Protein AF-A0A9P8HES8-F1 (afdb_monomer_lite)

pLDDT: mean 73.82, std 12.89, range [37.53, 94.25]

Sequence (328 aa):
MKAMLISQLTVRSAIAAAIPVANNHVFTVSLPGTIIDWKDYYYNSSKLIRPPLDIQVKEARLVDGMIPLSKFTAGKTGKSVARSYLAALDLLVPVEASVSGVIGNDTSVVKDERLKTIRDRYKLSMAYLTSPDDTPGSNGKSKVDTYVQKQSMWAKEVAAYAQAQAQAMERSQPPLGATTAQVREAKEKYMQWIQEHAREFKNNIQTKYMDWVVHGYKFMVDFHFGVVDISSGMKRIENSKEAYRNLTVIAPDGSSEYNGVVLSPSSWATIVAKKVLNWKKNNSGPSPAEVRAEIRRLQNLLVSHKTLQKAVDDGVFFPVLASNKDAD

Organism: NCBI:txid1491008

Structure (mmCIF, N/CA/C/O backbone):
data_AF-A0A9P8HES8-F1
#
_entry.id   AF-A0A9P8HES8-F1
#
loop_
_atom_site.group_PDB
_atom_site.id
_atom_site.type_symbol
_atom_site.label_atom_id
_atom_site.label_alt_id
_atom_site.label_comp_id
_atom_site.label_asym_id
_atom_site.label_entity_id
_atom_site.label_seq_id
_atom_site.pdbx_PDB_ins_code
_atom_site.Cartn_x
_atom_site.Cartn_y
_atom_site.Cartn_z
_atom_site.occupancy
_atom_site.B_iso_or_equiv
_atom_site.auth_seq_id
_atom_site.auth_comp_id
_atom_site.auth_asym_id
_atom_site.auth_atom_id
_atom_site.pdbx_PDB_model_num
ATOM 1 N N . MET A 1 1 ? -44.067 -12.160 4.091 1.00 48.38 1 MET A N 1
ATOM 2 C CA . MET A 1 1 ? -42.741 -12.114 3.423 1.00 48.38 1 MET A CA 1
ATOM 3 C C . MET A 1 1 ? -42.681 -11.157 2.224 1.00 48.38 1 MET A C 1
ATOM 5 O O . MET A 1 1 ? -41.862 -10.252 2.276 1.00 48.38 1 MET A O 1
ATOM 9 N N . LYS A 1 2 ? -43.548 -11.257 1.197 1.00 47.88 2 LYS A N 1
ATOM 10 C CA . LYS A 1 2 ? -43.546 -10.330 0.032 1.00 47.88 2 LYS A CA 1
ATOM 11 C C . LYS A 1 2 ? -43.639 -8.836 0.394 1.00 47.88 2 LYS A C 1
ATOM 13 O O . LYS A 1 2 ? -42.852 -8.049 -0.112 1.00 47.88 2 LYS A O 1
ATOM 18 N N . ALA A 1 3 ? -44.539 -8.455 1.301 1.00 53.84 3 ALA A N 1
ATOM 19 C CA . ALA A 1 3 ? -44.712 -7.054 1.712 1.00 53.84 3 ALA A CA 1
ATOM 20 C C . ALA A 1 3 ? -43.462 -6.454 2.388 1.00 53.84 3 ALA A C 1
ATOM 22 O O . ALA A 1 3 ? -43.150 -5.287 2.187 1.00 53.84 3 ALA A O 1
ATOM 23 N N . MET A 1 4 ? -42.720 -7.271 3.139 1.00 49.25 4 MET A N 1
ATOM 24 C CA . MET A 1 4 ? -41.493 -6.861 3.829 1.00 49.25 4 MET A CA 1
ATOM 25 C C . MET A 1 4 ? -40.320 -6.705 2.850 1.00 49.25 4 MET A C 1
ATOM 27 O O . MET A 1 4 ? -39.504 -5.803 2.990 1.00 49.25 4 MET A O 1
ATOM 31 N N . LEU A 1 5 ? -40.279 -7.550 1.815 1.00 54.00 5 LEU A N 1
ATOM 32 C CA . LEU A 1 5 ? -39.310 -7.442 0.727 1.00 54.00 5 LEU A CA 1
ATOM 33 C C . LEU A 1 5 ? -39.562 -6.182 -0.118 1.00 54.00 5 LEU A C 1
ATOM 35 O O . LEU A 1 5 ? -38.626 -5.461 -0.444 1.00 54.00 5 LEU A O 1
ATOM 39 N N . ILE A 1 6 ? -40.832 -5.890 -0.419 1.00 70.44 6 ILE A N 1
ATOM 40 C CA . ILE A 1 6 ? -41.240 -4.691 -1.164 1.00 70.44 6 ILE A CA 1
ATOM 41 C C . ILE A 1 6 ? -40.929 -3.425 -0.361 1.00 70.44 6 ILE A C 1
ATOM 43 O O . ILE A 1 6 ? -40.303 -2.520 -0.899 1.00 70.44 6 ILE A O 1
ATOM 47 N N . SER A 1 7 ? -41.277 -3.364 0.930 1.00 62.53 7 SER A N 1
ATOM 48 C CA . SER A 1 7 ? -40.982 -2.183 1.755 1.00 62.53 7 SER A CA 1
ATOM 49 C C . SER A 1 7 ? -39.478 -1.938 1.906 1.00 62.53 7 SER A C 1
ATOM 51 O O . SER A 1 7 ? -39.016 -0.803 1.793 1.00 62.53 7 SER A O 1
ATOM 53 N N . GLN A 1 8 ? -38.695 -3.004 2.080 1.00 60.56 8 GLN A N 1
ATOM 54 C CA . GLN A 1 8 ? -37.238 -2.935 2.117 1.00 60.56 8 GLN A CA 1
ATOM 55 C C . GLN A 1 8 ? -36.647 -2.413 0.800 1.00 60.56 8 GLN A C 1
ATOM 57 O O . GLN A 1 8 ? -35.702 -1.624 0.830 1.00 60.56 8 GLN A O 1
ATOM 62 N N . LEU A 1 9 ? -37.184 -2.842 -0.346 1.00 64.75 9 LEU A N 1
ATOM 63 C CA . LEU A 1 9 ? -36.749 -2.379 -1.664 1.00 64.75 9 LEU A CA 1
ATOM 64 C C . LEU A 1 9 ? -37.012 -0.883 -1.837 1.00 64.75 9 LEU A C 1
ATOM 66 O O . LEU A 1 9 ? -36.084 -0.162 -2.191 1.00 64.75 9 LEU A O 1
ATOM 70 N N . THR A 1 10 ? -38.223 -0.419 -1.518 1.00 74.44 10 THR A N 1
ATOM 71 C CA . THR A 1 10 ? -38.626 0.988 -1.667 1.00 74.44 10 THR A CA 1
ATOM 72 C C . THR A 1 10 ? -37.784 1.928 -0.805 1.00 74.44 10 THR A C 1
ATOM 74 O O . THR A 1 10 ? -37.365 2.988 -1.262 1.00 74.44 10 THR A O 1
ATOM 77 N N . VAL A 1 11 ? -37.486 1.535 0.437 1.00 70.19 11 VAL A N 1
ATOM 78 C CA . VAL A 1 11 ? -36.654 2.341 1.345 1.00 70.19 11 VAL A CA 1
ATOM 79 C C . VAL A 1 11 ? -35.210 2.405 0.845 1.00 70.19 11 VAL A C 1
ATOM 81 O O . VAL A 1 11 ? -34.605 3.475 0.836 1.00 70.19 11 VAL A O 1
ATOM 84 N N . ARG A 1 12 ? -34.644 1.283 0.385 1.00 63.69 12 ARG A N 1
ATOM 85 C CA . ARG A 1 12 ? -33.260 1.243 -0.116 1.00 63.69 12 ARG A CA 1
ATOM 86 C C . ARG A 1 12 ? -33.079 2.047 -1.403 1.00 63.69 12 ARG A C 1
ATOM 88 O O . ARG A 1 12 ? -32.074 2.743 -1.522 1.00 63.69 12 ARG A O 1
ATOM 95 N N . SER A 1 13 ? -34.020 1.972 -2.346 1.00 65.94 13 SER A N 1
ATOM 96 C CA . SER A 1 13 ? -33.955 2.751 -3.589 1.00 65.94 13 SER A CA 1
ATOM 97 C C . SER A 1 13 ? -34.132 4.249 -3.339 1.00 65.94 13 SER A C 1
ATOM 99 O O . SER A 1 13 ? -33.418 5.041 -3.947 1.00 65.94 13 SER A O 1
ATOM 101 N N . ALA A 1 14 ? -34.988 4.639 -2.390 1.00 72.94 14 ALA A N 1
ATOM 102 C CA . ALA A 1 14 ? -35.114 6.032 -1.969 1.00 72.94 14 ALA A CA 1
ATOM 103 C C . ALA A 1 14 ? -33.816 6.575 -1.337 1.00 72.94 14 ALA A C 1
ATOM 105 O O . ALA A 1 14 ? -33.380 7.669 -1.685 1.00 72.94 14 ALA A O 1
ATOM 106 N N . ILE A 1 15 ? -33.153 5.802 -0.465 1.00 67.19 15 ILE A N 1
ATOM 107 C CA . ILE A 1 15 ? -31.870 6.204 0.145 1.00 67.19 15 ILE A CA 1
ATOM 108 C C . ILE A 1 15 ? -30.766 6.306 -0.916 1.00 67.19 15 ILE A C 1
ATOM 110 O O . ILE A 1 15 ? -30.004 7.269 -0.915 1.00 67.19 15 ILE A O 1
ATOM 114 N N . ALA A 1 16 ? -30.687 5.340 -1.835 1.00 65.25 16 ALA A N 1
ATOM 115 C CA . ALA A 1 16 ? -29.697 5.358 -2.911 1.00 65.25 16 ALA A CA 1
ATOM 116 C C . ALA A 1 16 ? -29.890 6.545 -3.870 1.00 65.25 16 ALA A C 1
ATOM 118 O O . ALA A 1 16 ? -28.909 7.091 -4.357 1.00 65.25 16 ALA A O 1
ATOM 119 N N . ALA A 1 17 ? -31.135 6.962 -4.122 1.00 69.06 17 ALA A N 1
ATOM 120 C CA . ALA A 1 17 ? -31.431 8.148 -4.924 1.00 69.06 17 ALA A CA 1
ATOM 121 C C . ALA A 1 17 ? -31.127 9.463 -4.180 1.00 69.06 17 ALA A C 1
ATOM 123 O O . ALA A 1 17 ? -30.765 10.453 -4.809 1.00 69.06 17 ALA A O 1
ATOM 124 N N . ALA A 1 18 ? -31.269 9.478 -2.851 1.00 73.88 18 ALA A N 1
ATOM 125 C CA . ALA A 1 18 ? -31.039 10.662 -2.023 1.00 73.88 18 ALA A CA 1
ATOM 126 C C . ALA A 1 18 ? -29.552 10.960 -1.769 1.00 73.88 18 ALA A C 1
ATOM 128 O O . ALA A 1 18 ? -29.200 12.099 -1.464 1.00 73.88 18 ALA A O 1
ATOM 129 N N . ILE A 1 19 ? -28.679 9.955 -1.874 1.00 68.00 19 ILE A N 1
ATOM 130 C CA . ILE A 1 19 ? -27.238 10.112 -1.672 1.00 68.00 19 ILE A CA 1
ATOM 131 C C . ILE A 1 19 ? -26.562 10.032 -3.046 1.00 68.00 19 ILE A C 1
ATOM 133 O O . ILE A 1 19 ? -26.433 8.934 -3.583 1.00 68.00 19 ILE A O 1
ATOM 137 N N . PRO A 1 20 ? -26.118 11.153 -3.641 1.00 59.72 20 PRO A N 1
ATOM 138 C CA . PRO A 1 20 ? -25.354 11.108 -4.879 1.00 59.72 20 PRO A CA 1
ATOM 139 C C . PRO A 1 20 ? -23.994 10.461 -4.599 1.00 59.72 20 PRO A C 1
ATOM 141 O O . PRO A 1 20 ? -23.145 11.014 -3.901 1.00 59.72 20 PRO A O 1
ATOM 144 N N . VAL A 1 21 ? -23.798 9.258 -5.129 1.00 58.88 21 VAL A N 1
ATOM 145 C CA . VAL A 1 21 ? -22.549 8.503 -5.011 1.00 58.88 21 VAL A CA 1
ATOM 146 C C . VAL A 1 21 ? -21.840 8.558 -6.362 1.00 58.88 21 VAL A C 1
ATOM 148 O O . VAL A 1 21 ? -22.445 8.275 -7.394 1.00 58.88 21 VAL A O 1
ATOM 151 N N . ALA A 1 22 ? -20.566 8.952 -6.371 1.00 57.41 22 ALA A N 1
ATOM 152 C CA . ALA A 1 22 ? -19.751 8.951 -7.584 1.00 57.41 22 ALA A CA 1
ATOM 153 C C . ALA A 1 22 ? -19.613 7.524 -8.154 1.00 57.41 22 ALA A C 1
ATOM 155 O O . ALA A 1 22 ? -19.629 6.552 -7.403 1.00 57.41 22 ALA A O 1
ATOM 156 N N . ASN A 1 23 ? -19.427 7.386 -9.472 1.00 51.72 23 ASN A N 1
ATOM 157 C CA . ASN A 1 23 ? -19.388 6.083 -10.166 1.00 51.72 23 ASN A CA 1
ATOM 158 C C . ASN A 1 23 ? -18.301 5.108 -9.661 1.00 51.72 23 ASN A C 1
ATOM 160 O O . ASN A 1 23 ? -18.350 3.921 -9.967 1.00 51.72 23 ASN A O 1
ATOM 164 N N . ASN A 1 24 ? -17.313 5.597 -8.912 1.00 50.38 24 ASN A N 1
ATOM 165 C CA . ASN A 1 24 ? -16.235 4.818 -8.302 1.00 50.38 24 ASN A CA 1
ATOM 166 C C . ASN A 1 24 ? -16.505 4.425 -6.838 1.00 50.38 24 ASN A C 1
ATOM 168 O O . ASN A 1 24 ? -15.674 3.759 -6.225 1.00 50.38 24 ASN A O 1
ATOM 172 N N . HIS A 1 25 ? -17.622 4.852 -6.252 1.00 54.56 25 HIS A N 1
ATOM 173 C CA . HIS A 1 25 ? -17.975 4.587 -4.864 1.00 54.56 25 HIS A CA 1
ATOM 174 C C . HIS A 1 25 ? -19.159 3.615 -4.805 1.00 54.56 25 HIS A C 1
ATOM 176 O O . HIS A 1 25 ? -20.139 3.741 -5.535 1.00 54.56 25 HIS A O 1
ATOM 182 N N . VAL A 1 26 ? -19.076 2.628 -3.911 1.00 60.53 26 VAL A N 1
ATOM 183 C CA . VAL A 1 26 ? -20.145 1.646 -3.701 1.00 60.53 26 VAL A CA 1
ATOM 184 C C . VAL A 1 26 ? -20.817 1.947 -2.369 1.00 60.53 26 VAL A C 1
ATOM 186 O O . VAL A 1 26 ? -20.212 1.789 -1.311 1.00 60.53 26 VAL A O 1
ATOM 189 N N . PHE A 1 27 ? -22.080 2.368 -2.412 1.00 62.16 27 PHE A N 1
ATOM 190 C CA . PHE A 1 27 ? -22.903 2.512 -1.215 1.00 62.16 27 PHE A CA 1
ATOM 191 C C . PHE A 1 27 ? -23.772 1.272 -1.021 1.00 62.16 27 PHE A C 1
ATOM 193 O O . PHE A 1 27 ? -24.507 0.861 -1.918 1.00 62.16 27 PHE A O 1
ATOM 200 N N . THR A 1 28 ? -23.687 0.682 0.168 1.00 61.53 28 THR A N 1
ATOM 201 C CA . THR A 1 28 ? -24.439 -0.516 0.537 1.00 61.53 28 THR A CA 1
ATOM 202 C C . THR A 1 28 ? -25.204 -0.278 1.830 1.00 61.53 28 THR A C 1
ATOM 204 O O . THR A 1 28 ? -24.623 0.140 2.828 1.00 61.53 28 THR A O 1
ATOM 207 N N . VAL A 1 29 ? -26.486 -0.656 1.844 1.00 63.25 29 VAL A N 1
ATOM 208 C CA . VAL A 1 29 ? -27.300 -0.743 3.066 1.00 63.25 29 VAL A CA 1
ATOM 209 C C . VAL A 1 29 ? -27.747 -2.185 3.285 1.00 63.25 29 VAL A C 1
ATOM 211 O O . VAL A 1 29 ? -28.398 -2.772 2.417 1.00 63.25 29 VAL A O 1
ATOM 214 N N . SER A 1 30 ? -27.439 -2.746 4.457 1.00 62.38 30 SER A N 1
ATOM 215 C CA . SER A 1 30 ? -27.966 -4.042 4.898 1.00 62.38 30 SER A CA 1
ATOM 216 C C . SER A 1 30 ? -29.211 -3.855 5.775 1.00 62.38 30 SER A C 1
ATOM 218 O O . SER A 1 30 ? -29.204 -3.081 6.728 1.00 62.38 30 SER A O 1
ATOM 220 N N . LEU A 1 31 ? -30.283 -4.565 5.425 1.00 61.19 31 LEU A N 1
ATOM 221 C CA . LEU A 1 31 ? -31.597 -4.614 6.078 1.00 61.19 31 LEU A CA 1
ATOM 222 C C . LEU A 1 31 ? -32.088 -6.074 5.996 1.00 61.19 31 LEU A C 1
ATOM 224 O O . LEU A 1 31 ? -32.189 -6.567 4.870 1.00 61.19 31 LEU A O 1
ATOM 228 N N . PRO A 1 32 ? -32.390 -6.757 7.114 1.00 62.25 32 PRO A N 1
ATOM 229 C CA . PRO A 1 32 ? -32.176 -6.302 8.490 1.00 62.25 32 PRO A CA 1
ATOM 230 C C . PRO A 1 32 ? -30.685 -6.057 8.778 1.00 62.25 32 PRO A C 1
ATOM 232 O O . PRO A 1 32 ? -29.814 -6.664 8.157 1.00 62.25 32 PRO A O 1
ATOM 235 N N . GLY A 1 33 ? -30.390 -5.119 9.679 1.00 64.06 33 GLY A N 1
ATOM 236 C CA . GLY A 1 33 ? -29.010 -4.812 10.056 1.00 64.06 33 GLY A CA 1
ATOM 237 C C . GLY A 1 33 ? -28.331 -6.009 10.727 1.00 64.06 33 GLY A C 1
ATOM 238 O O . GLY A 1 33 ? -28.980 -6.794 11.419 1.00 64.06 33 GLY A O 1
ATOM 239 N N . THR A 1 34 ? -27.019 -6.146 10.539 1.00 69.69 34 THR A N 1
ATOM 240 C CA . THR A 1 34 ? -26.224 -7.129 11.284 1.00 69.69 34 THR A CA 1
ATOM 241 C C . THR A 1 34 ? -26.082 -6.655 12.727 1.00 69.69 34 THR A C 1
ATOM 243 O O . THR A 1 34 ? -25.629 -5.536 12.965 1.00 69.69 34 THR A O 1
ATOM 246 N N . ILE A 1 35 ? -26.458 -7.497 13.690 1.00 75.25 35 ILE A N 1
ATOM 247 C CA . ILE A 1 35 ? -26.216 -7.225 15.110 1.00 75.25 35 ILE A CA 1
ATOM 248 C C . ILE A 1 35 ? -24.733 -7.478 15.386 1.00 75.25 35 ILE A C 1
ATOM 250 O O . ILE A 1 35 ? -24.230 -8.566 15.112 1.00 75.25 35 ILE A O 1
ATOM 254 N N . ILE A 1 36 ? -24.045 -6.461 15.900 1.00 79.81 36 ILE A N 1
ATOM 255 C CA . ILE A 1 36 ? -22.616 -6.498 16.221 1.00 79.81 36 ILE A CA 1
ATOM 256 C C . ILE A 1 36 ? -22.482 -6.364 17.739 1.00 79.81 36 ILE A C 1
ATOM 258 O O . ILE A 1 36 ? -22.956 -5.374 18.303 1.00 79.81 36 ILE A O 1
ATOM 262 N N . ASP A 1 37 ? -21.840 -7.331 18.399 1.00 84.81 37 ASP A N 1
ATOM 263 C CA . ASP A 1 37 ? -21.437 -7.169 19.799 1.00 84.81 37 ASP A CA 1
ATOM 264 C C . ASP A 1 37 ? -20.133 -6.370 19.850 1.00 84.81 37 ASP A C 1
ATOM 266 O O . ASP A 1 37 ? -19.094 -6.804 19.365 1.00 84.81 37 ASP A O 1
ATOM 270 N N . TRP A 1 38 ? -20.185 -5.170 20.425 1.00 84.19 38 TRP A N 1
ATOM 271 C CA . TRP A 1 38 ? -19.033 -4.272 20.511 1.00 84.19 38 TRP A CA 1
ATOM 272 C C . TRP A 1 38 ? -17.918 -4.815 21.412 1.00 84.19 38 TRP A C 1
ATOM 274 O O . TRP A 1 38 ? -16.776 -4.375 21.281 1.00 84.19 38 TRP A O 1
ATOM 284 N N . LYS A 1 39 ? -18.226 -5.747 22.324 1.00 85.69 39 LYS A N 1
ATOM 285 C CA . LYS A 1 39 ? -17.248 -6.313 23.265 1.00 85.69 39 LYS A CA 1
ATOM 286 C C . LYS A 1 39 ? -16.143 -7.084 22.553 1.00 85.69 39 LYS A C 1
ATOM 288 O O . LYS A 1 39 ? -14.995 -7.016 22.981 1.00 85.69 39 LYS A O 1
ATOM 293 N N . ASP A 1 40 ? -16.477 -7.733 21.443 1.00 84.75 40 ASP A N 1
ATOM 294 C CA . ASP A 1 40 ? -15.541 -8.550 20.666 1.00 84.75 40 ASP A CA 1
ATOM 295 C C . ASP A 1 40 ? -14.485 -7.717 19.924 1.00 84.75 40 ASP A C 1
ATOM 297 O O . ASP A 1 40 ? -13.449 -8.249 19.524 1.00 84.75 40 ASP A O 1
ATOM 301 N N . TYR A 1 41 ? -14.737 -6.413 19.770 1.00 86.56 41 TYR A N 1
ATOM 302 C CA . TYR A 1 41 ? -13.908 -5.461 19.022 1.00 86.56 41 TYR A CA 1
ATOM 303 C C . TYR A 1 41 ? -13.305 -4.371 19.916 1.00 86.56 41 TYR A C 1
ATOM 305 O O . TYR A 1 41 ? -12.633 -3.455 19.441 1.00 86.56 41 TYR A O 1
ATOM 313 N N . TYR A 1 42 ? -13.576 -4.420 21.219 1.00 83.50 42 TYR A N 1
ATOM 314 C CA . TYR A 1 42 ? -13.159 -3.380 22.143 1.00 83.50 42 TYR A CA 1
ATOM 315 C C . TYR A 1 42 ? -11.660 -3.470 22.449 1.00 83.50 42 TYR A C 1
ATOM 317 O O . TYR A 1 42 ? -11.167 -4.497 22.911 1.00 83.50 42 TYR A O 1
ATOM 325 N N . TYR A 1 43 ? -10.940 -2.357 22.277 1.00 80.44 43 TYR A N 1
ATOM 326 C CA . TYR A 1 43 ? -9.543 -2.240 22.690 1.00 80.44 43 TYR A CA 1
ATOM 327 C C . TYR A 1 43 ? -9.191 -0.850 23.210 1.00 80.44 43 TYR A C 1
ATOM 329 O O . TYR A 1 43 ? -9.832 0.158 22.897 1.00 80.44 43 TYR A O 1
ATOM 337 N N . ASN A 1 44 ? -8.132 -0.788 24.019 1.00 75.75 44 ASN A N 1
ATOM 338 C CA . ASN A 1 44 ? -7.658 0.464 24.588 1.00 75.75 44 ASN A CA 1
ATOM 339 C C . ASN A 1 44 ? -6.802 1.237 23.573 1.00 75.75 44 ASN A C 1
ATOM 341 O O . ASN A 1 44 ? -5.586 1.054 23.490 1.00 75.75 44 ASN A O 1
ATOM 345 N N . SER A 1 45 ? -7.451 2.137 22.834 1.00 68.81 45 SER A N 1
ATOM 346 C CA . SER A 1 45 ? -6.820 2.999 21.828 1.00 68.81 45 SER A CA 1
ATOM 347 C C . SER A 1 45 ? -5.773 3.970 22.389 1.00 68.81 45 SER A C 1
ATOM 349 O O . SER A 1 45 ? -5.013 4.540 21.619 1.00 68.81 45 SER A O 1
ATOM 351 N N . SER A 1 46 ? -5.722 4.185 23.710 1.00 69.44 46 SER A N 1
ATOM 352 C CA . SER A 1 46 ? -4.721 5.056 24.344 1.00 69.44 46 SER A CA 1
ATOM 353 C C . SER A 1 46 ? -3.401 4.341 24.636 1.00 69.44 46 SER A C 1
ATOM 355 O O . SER A 1 46 ? -2.392 5.002 24.859 1.00 69.44 46 SER A O 1
ATOM 357 N N . LYS A 1 47 ? -3.400 3.001 24.673 1.00 71.50 47 LYS A N 1
ATOM 358 C CA . LYS A 1 47 ? -2.206 2.189 24.966 1.00 71.50 47 LYS A CA 1
ATOM 359 C C . LYS A 1 47 ? -1.567 1.589 23.718 1.00 71.50 47 LYS A C 1
ATOM 361 O O . LYS A 1 47 ? -0.399 1.222 23.756 1.00 71.50 47 LYS A O 1
ATOM 366 N N . LEU A 1 48 ? -2.330 1.455 22.636 1.00 67.75 48 LEU A N 1
ATOM 367 C CA . LEU A 1 48 ? -1.902 0.769 21.425 1.00 67.75 48 LEU A CA 1
ATOM 368 C C . LEU A 1 48 ? -2.174 1.647 20.205 1.00 67.75 48 LEU A C 1
ATOM 370 O O . LEU A 1 48 ? -3.298 2.094 19.993 1.00 67.75 48 LEU A O 1
ATOM 374 N N . ILE A 1 49 ? -1.138 1.852 19.389 1.00 65.62 49 ILE A N 1
ATOM 375 C CA . ILE A 1 49 ? -1.212 2.622 18.135 1.00 65.62 49 ILE A CA 1
ATOM 376 C C . ILE A 1 49 ? -2.066 1.882 17.088 1.00 65.62 49 ILE A C 1
ATOM 378 O O . ILE A 1 49 ? -2.704 2.510 16.247 1.00 65.62 49 ILE A O 1
ATOM 382 N N . ARG A 1 50 ? -2.102 0.544 17.146 1.00 66.12 50 ARG A N 1
ATOM 383 C CA . ARG A 1 50 ? -2.899 -0.325 16.269 1.00 66.12 50 ARG A CA 1
ATOM 384 C C . ARG A 1 50 ? -3.689 -1.348 17.093 1.00 66.12 50 ARG A C 1
ATOM 386 O O . ARG A 1 50 ? -3.208 -1.739 18.159 1.00 66.12 50 ARG A O 1
ATOM 393 N N . PRO A 1 51 ? -4.873 -1.788 16.628 1.00 76.81 51 PRO A N 1
ATOM 394 C CA . PRO A 1 51 ? -5.614 -2.861 17.287 1.00 76.81 51 PRO A CA 1
ATOM 395 C C . PRO A 1 51 ? -4.757 -4.139 17.396 1.00 76.81 51 PRO A C 1
ATOM 397 O O . PRO A 1 51 ? -3.958 -4.406 16.500 1.00 76.81 51 PRO A O 1
ATOM 400 N N . PRO A 1 52 ? -4.889 -4.940 18.466 1.00 84.44 52 PRO A N 1
ATOM 401 C CA . PRO A 1 52 ? -4.298 -6.278 18.552 1.00 84.44 52 PRO A CA 1
ATOM 402 C C . PRO A 1 52 ? -4.691 -7.192 17.382 1.00 84.44 52 PRO A C 1
ATOM 404 O O . PRO A 1 52 ? -5.767 -7.032 16.807 1.00 84.44 52 PRO A O 1
ATOM 407 N N . LEU A 1 53 ? -3.856 -8.194 17.079 1.00 80.88 53 LEU A N 1
ATOM 408 C CA . LEU A 1 53 ? -4.053 -9.122 15.954 1.00 80.88 53 LEU A CA 1
ATOM 409 C C . LEU A 1 53 ? -5.418 -9.835 15.986 1.00 80.88 53 LEU A C 1
ATOM 411 O O . LEU A 1 53 ? -6.099 -9.888 14.970 1.00 80.88 53 LEU A O 1
ATOM 415 N N . ASP A 1 54 ? -5.852 -10.326 17.151 1.00 83.38 54 ASP A N 1
ATOM 416 C CA . ASP A 1 54 ? -7.160 -10.989 17.307 1.00 83.38 54 ASP A CA 1
ATOM 417 C C . ASP A 1 54 ? -8.330 -10.072 16.906 1.00 83.38 54 ASP A C 1
ATOM 419 O O . ASP A 1 54 ? -9.270 -10.483 16.224 1.00 83.38 54 ASP A O 1
ATOM 423 N N . ILE A 1 55 ? -8.237 -8.790 17.261 1.00 85.31 55 ILE A N 1
ATOM 424 C CA . ILE A 1 55 ? -9.256 -7.794 16.925 1.00 85.31 55 ILE A CA 1
ATOM 425 C C . ILE A 1 55 ? -9.187 -7.446 15.442 1.00 85.31 55 ILE A C 1
ATOM 427 O O . ILE A 1 55 ? -10.229 -7.399 14.798 1.00 85.31 55 ILE A O 1
ATOM 431 N N . GLN A 1 56 ? -7.987 -7.306 14.869 1.00 83.75 56 GLN A N 1
ATOM 432 C CA . GLN A 1 56 ? -7.820 -7.105 13.424 1.00 83.75 56 GLN A CA 1
ATOM 433 C C . GLN A 1 56 ? -8.462 -8.238 12.613 1.00 83.75 56 GLN A C 1
ATOM 435 O O . GLN A 1 56 ? -9.158 -7.978 11.634 1.00 83.75 56 GLN A O 1
ATOM 440 N N . VAL A 1 57 ? -8.286 -9.492 13.039 1.00 83.69 57 VAL A N 1
ATOM 441 C CA . VAL A 1 57 ? -8.895 -10.662 12.386 1.00 83.69 57 VAL A CA 1
ATOM 442 C C . VAL A 1 57 ? -10.419 -10.628 12.501 1.00 83.69 57 VAL A C 1
ATOM 444 O O . VAL A 1 57 ? -11.124 -10.897 11.527 1.00 83.69 57 VAL A O 1
ATOM 447 N N . LYS A 1 58 ? -10.959 -10.270 13.670 1.00 84.31 58 LYS A N 1
ATOM 448 C CA . LYS A 1 58 ? -12.408 -10.123 13.864 1.00 84.31 58 LYS A CA 1
ATOM 449 C C . LYS A 1 58 ? -12.986 -8.991 13.015 1.00 84.31 58 LYS A C 1
ATOM 451 O O . LYS A 1 58 ? -14.051 -9.172 12.422 1.00 84.31 58 LYS A O 1
ATOM 456 N N . GLU A 1 59 ? -12.311 -7.845 12.939 1.00 85.88 59 GLU A N 1
ATOM 457 C CA . GLU A 1 59 ? -12.708 -6.708 12.098 1.00 85.88 59 GLU A CA 1
ATOM 458 C C . GLU A 1 59 ? -12.672 -7.079 10.612 1.00 85.88 59 GLU A C 1
ATOM 460 O O . GLU A 1 59 ? -13.635 -6.818 9.890 1.00 85.88 59 GLU A O 1
ATOM 465 N N . ALA A 1 60 ? -11.622 -7.775 10.171 1.00 82.94 60 ALA A N 1
ATOM 466 C CA . ALA A 1 60 ? -11.507 -8.294 8.813 1.00 82.94 60 ALA A CA 1
ATOM 467 C C . ALA A 1 60 ? -12.664 -9.242 8.462 1.00 82.94 60 ALA A C 1
ATOM 469 O O . ALA A 1 60 ? -13.327 -9.062 7.441 1.00 82.94 60 ALA A O 1
ATOM 470 N N . ARG A 1 61 ? -12.983 -10.199 9.347 1.00 80.38 61 ARG A N 1
ATOM 471 C CA . ARG A 1 61 ? -14.130 -11.115 9.192 1.00 80.38 61 ARG A CA 1
ATOM 472 C C . ARG A 1 61 ? -15.467 -10.382 9.125 1.00 80.38 61 ARG A C 1
ATOM 474 O O . ARG A 1 61 ? -16.352 -10.786 8.372 1.00 80.38 61 ARG A O 1
ATOM 481 N N . LEU A 1 62 ? -15.631 -9.329 9.927 1.00 81.00 62 LEU A N 1
ATOM 482 C CA . LEU A 1 62 ? -16.846 -8.522 9.941 1.00 81.00 62 LEU A CA 1
ATOM 483 C C . LEU A 1 62 ? -17.047 -7.832 8.587 1.00 81.00 62 LEU A C 1
ATOM 485 O O . LEU A 1 62 ? -18.104 -7.987 7.979 1.00 81.00 62 LEU A O 1
ATOM 489 N N . VAL A 1 63 ? -16.027 -7.125 8.091 1.00 78.50 63 VAL A N 1
ATOM 490 C CA . VAL A 1 63 ? -16.100 -6.368 6.830 1.00 78.50 63 VAL A CA 1
ATOM 491 C C . VAL A 1 63 ? -16.243 -7.288 5.619 1.00 78.50 63 VAL A C 1
ATOM 493 O O . VAL A 1 63 ? -17.039 -6.999 4.724 1.00 78.50 63 VAL A O 1
ATOM 496 N N . ASP A 1 64 ? -15.541 -8.421 5.612 1.00 74.81 64 ASP A N 1
ATOM 497 C CA . ASP A 1 64 ? -15.602 -9.400 4.523 1.00 74.81 64 ASP A CA 1
ATOM 498 C C . ASP A 1 64 ? -17.011 -9.994 4.332 1.00 74.81 64 ASP A C 1
ATOM 500 O O . ASP A 1 64 ? -17.373 -10.413 3.236 1.00 74.81 64 ASP A O 1
ATOM 504 N N . GLY A 1 65 ? -17.841 -9.976 5.382 1.00 67.94 65 GLY A N 1
ATOM 505 C CA . GLY A 1 65 ? -19.250 -10.370 5.326 1.00 67.94 65 GLY A CA 1
ATOM 506 C C . GLY A 1 65 ? -20.247 -9.228 5.086 1.00 67.94 65 GLY A C 1
ATOM 507 O O . GLY A 1 65 ? -21.441 -9.505 4.953 1.00 67.94 65 GLY A O 1
ATOM 508 N N . MET A 1 66 ? -19.809 -7.962 5.071 1.00 64.81 66 MET A N 1
ATOM 509 C CA . MET A 1 66 ? -20.693 -6.784 5.020 1.00 64.81 66 MET A CA 1
ATOM 510 C C . MET A 1 66 ? -20.927 -6.217 3.616 1.00 64.81 66 MET A C 1
ATOM 512 O O . MET A 1 66 ? -21.941 -5.546 3.417 1.00 64.81 66 MET A O 1
ATOM 516 N N . ILE A 1 67 ? -20.041 -6.467 2.645 1.00 60.94 67 ILE A N 1
ATOM 517 C CA . ILE A 1 67 ? -20.201 -5.943 1.279 1.00 60.94 67 ILE A CA 1
ATOM 518 C C . ILE A 1 67 ? -20.890 -7.002 0.401 1.00 60.94 67 ILE A C 1
ATOM 520 O O . ILE A 1 67 ? -20.327 -8.065 0.149 1.00 60.94 67 ILE A O 1
ATOM 524 N N . PRO A 1 68 ? -22.113 -6.756 -0.091 1.00 56.72 68 PRO A N 1
ATOM 525 C CA . PRO A 1 68 ? -22.756 -7.634 -1.041 1.00 56.72 68 PRO A CA 1
ATOM 526 C C . PRO A 1 68 ? -22.097 -7.501 -2.412 1.00 56.72 68 PRO A C 1
ATOM 528 O O . PRO A 1 68 ? -21.852 -6.404 -2.904 1.00 56.72 68 PRO A O 1
ATOM 531 N N . LEU A 1 69 ? -21.870 -8.641 -3.061 1.00 54.94 69 LEU A N 1
ATOM 532 C CA . LEU A 1 69 ? -21.322 -8.715 -4.421 1.00 54.94 69 LEU A CA 1
ATOM 533 C C . LEU A 1 69 ? -22.332 -8.301 -5.502 1.00 54.94 69 LEU A C 1
ATOM 535 O O . LEU A 1 69 ? -21.978 -8.132 -6.664 1.00 54.94 69 LEU A O 1
ATOM 539 N N . SER A 1 70 ? -23.600 -8.150 -5.128 1.00 53.28 70 SER A N 1
ATOM 540 C CA . SER A 1 70 ? -24.714 -7.797 -6.000 1.00 53.28 70 SER A CA 1
ATOM 541 C C . SER A 1 70 ? -25.484 -6.608 -5.430 1.00 53.28 70 SER A C 1
ATOM 543 O O . SER A 1 70 ? -25.556 -6.420 -4.217 1.00 53.28 70 SER A O 1
ATOM 545 N N . LYS A 1 71 ? -26.159 -5.843 -6.306 1.00 53.25 71 LYS A N 1
ATOM 546 C CA . LYS A 1 71 ? -27.110 -4.782 -5.899 1.00 53.25 71 LYS A CA 1
ATOM 547 C C . LYS A 1 71 ? -28.190 -5.294 -4.929 1.00 53.25 71 LYS A C 1
ATOM 549 O O . LYS A 1 71 ? -28.796 -4.512 -4.200 1.00 53.25 71 LYS A O 1
ATOM 554 N N . PHE A 1 72 ? -28.417 -6.609 -4.913 1.00 51.84 72 PHE A N 1
ATOM 555 C CA . PHE A 1 72 ? -29.411 -7.288 -4.097 1.00 51.84 72 PHE A CA 1
ATOM 556 C C . PHE A 1 72 ? -28.772 -8.458 -3.357 1.00 51.84 72 PHE A C 1
ATOM 558 O O . PHE A 1 72 ? -28.306 -9.402 -3.991 1.00 51.84 72 PHE A O 1
ATOM 565 N N . THR A 1 73 ? -28.799 -8.413 -2.027 1.00 50.47 73 THR A N 1
ATOM 566 C CA . THR A 1 73 ? -28.353 -9.513 -1.168 1.00 50.47 73 THR A CA 1
ATOM 567 C C . THR A 1 73 ? -29.273 -9.607 0.039 1.00 50.47 73 THR A C 1
ATOM 569 O O . THR A 1 73 ? -29.491 -8.618 0.743 1.00 50.47 73 THR A O 1
ATOM 572 N N . ALA A 1 74 ? -29.837 -10.798 0.246 1.00 45.66 74 ALA A N 1
ATOM 573 C CA . ALA A 1 74 ? -30.821 -11.095 1.288 1.00 45.66 74 ALA A CA 1
ATOM 574 C C . ALA A 1 74 ? -30.221 -11.814 2.517 1.00 45.66 74 ALA A C 1
ATOM 576 O O . ALA A 1 74 ? -30.963 -12.283 3.373 1.00 45.66 74 ALA A O 1
ATOM 577 N N . GLY A 1 75 ? -28.890 -11.910 2.621 1.00 51.06 75 GLY A N 1
ATOM 578 C CA . GLY A 1 75 ? -28.208 -12.561 3.743 1.00 51.06 75 GLY A CA 1
ATOM 579 C C . GLY A 1 75 ? -26.700 -12.696 3.530 1.00 51.06 75 GLY A C 1
ATOM 580 O O . GLY A 1 75 ? -26.175 -12.273 2.503 1.00 51.06 75 GLY A O 1
ATOM 581 N N . LYS A 1 76 ? -25.993 -13.294 4.498 1.00 52.41 76 LYS A N 1
ATOM 582 C CA . LYS A 1 76 ? -24.557 -13.593 4.368 1.00 52.41 76 LYS A CA 1
ATOM 583 C C . LYS A 1 76 ? -24.361 -14.542 3.180 1.00 52.41 76 LYS A C 1
ATOM 585 O O . LYS A 1 76 ? -24.833 -15.671 3.214 1.00 52.41 76 LYS A O 1
ATOM 590 N N . THR A 1 77 ? -23.677 -14.095 2.130 1.00 52.34 77 THR A N 1
ATOM 591 C CA . THR A 1 77 ? -23.530 -14.842 0.867 1.00 52.34 77 THR A CA 1
ATOM 592 C C . THR A 1 77 ? -22.588 -16.040 0.961 1.00 52.34 77 THR A C 1
ATOM 594 O O . THR A 1 77 ? -22.425 -16.746 -0.031 1.00 52.34 77 THR A O 1
ATOM 597 N N . GLY A 1 78 ? -21.910 -16.252 2.097 1.00 51.44 78 GLY A N 1
ATOM 598 C CA . GLY A 1 78 ? -20.894 -17.300 2.295 1.00 51.44 78 GLY A CA 1
ATOM 599 C C . GLY A 1 78 ? -19.631 -17.133 1.434 1.00 51.44 78 GLY A C 1
ATOM 600 O O . GLY A 1 78 ? -18.579 -17.672 1.759 1.00 51.44 78 GLY A O 1
ATOM 601 N N . LYS A 1 79 ? -19.711 -16.348 0.357 1.00 55.25 79 LYS A N 1
ATOM 602 C CA . LYS A 1 79 ? -18.601 -15.920 -0.483 1.00 55.25 79 LYS A CA 1
ATOM 603 C C . LYS A 1 79 ? -18.015 -14.634 0.080 1.00 55.25 79 LYS A C 1
ATOM 605 O O . LYS A 1 79 ? -18.696 -13.613 0.126 1.00 55.25 79 LYS A O 1
ATOM 610 N N . SER A 1 80 ? -16.759 -14.741 0.489 1.00 65.38 80 SER A N 1
ATOM 611 C CA . SER A 1 80 ? -15.897 -13.644 0.910 1.00 65.38 80 SER A CA 1
ATOM 612 C C . SER A 1 80 ? -15.777 -12.587 -0.196 1.00 65.38 80 SER A C 1
ATOM 614 O O . SER A 1 80 ? -15.561 -12.912 -1.374 1.00 65.38 80 SER A O 1
ATOM 616 N N . VAL A 1 81 ? -15.913 -11.318 0.185 1.00 69.25 81 VAL A N 1
ATOM 617 C CA . VAL A 1 81 ? -15.640 -10.159 -0.677 1.00 69.25 81 VAL A CA 1
ATOM 618 C C . VAL A 1 81 ? -14.220 -10.251 -1.199 1.00 69.25 81 VAL A C 1
ATOM 620 O O . VAL A 1 81 ? -13.978 -10.027 -2.387 1.00 69.25 81 VAL A O 1
ATOM 623 N N . ALA A 1 82 ? -13.306 -10.694 -0.337 1.00 70.06 82 ALA A N 1
ATOM 624 C CA . ALA A 1 82 ? -11.919 -10.852 -0.691 1.00 70.06 82 ALA A CA 1
ATOM 625 C C . ALA A 1 82 ? -11.711 -11.811 -1.879 1.00 70.06 82 ALA A C 1
ATOM 627 O O . ALA A 1 82 ? -11.022 -11.507 -2.856 1.00 70.06 82 ALA A O 1
ATOM 628 N N . ARG A 1 83 ? -12.354 -12.979 -1.835 1.00 70.06 83 ARG A N 1
ATOM 629 C CA . ARG A 1 83 ? -12.254 -13.963 -2.926 1.00 70.06 83 ARG A CA 1
ATOM 630 C C . ARG A 1 83 ? -12.827 -13.433 -4.234 1.00 70.06 83 ARG A C 1
ATOM 632 O O . ARG A 1 83 ? -12.367 -13.807 -5.304 1.00 70.06 83 ARG A O 1
ATOM 639 N N . SER A 1 84 ? -13.823 -12.562 -4.146 1.00 67.94 84 SER A N 1
ATOM 640 C CA . SER A 1 84 ? -14.503 -12.016 -5.319 1.00 67.94 84 SER A CA 1
ATOM 641 C C . SER A 1 84 ? -13.698 -10.905 -5.985 1.00 67.94 84 SER A C 1
ATOM 643 O O . SER A 1 84 ? -13.662 -10.846 -7.209 1.00 67.94 84 SER A O 1
ATOM 645 N N . TYR A 1 85 ? -13.001 -10.075 -5.201 1.00 72.38 85 TYR A N 1
ATOM 646 C CA . TYR A 1 85 ? -12.016 -9.133 -5.736 1.00 72.38 85 TYR A CA 1
ATOM 647 C C . TYR A 1 85 ? -10.847 -9.858 -6.398 1.00 72.38 85 TYR A C 1
ATOM 649 O O . TYR A 1 85 ? -10.475 -9.484 -7.504 1.00 72.38 85 TYR A O 1
ATOM 657 N N . LEU A 1 86 ? -10.315 -10.918 -5.777 1.00 71.50 86 LEU A N 1
ATOM 658 C CA . LEU A 1 86 ? -9.273 -11.743 -6.400 1.00 71.50 86 LEU A CA 1
ATOM 659 C C . LEU A 1 86 ? -9.755 -12.367 -7.707 1.00 71.50 86 LEU A C 1
ATOM 661 O O . LEU A 1 86 ? -9.101 -12.199 -8.726 1.00 71.50 86 LEU A O 1
ATOM 665 N N . ALA A 1 87 ? -10.937 -12.986 -7.706 1.00 70.38 87 ALA A N 1
ATOM 666 C CA . ALA A 1 87 ? -11.515 -13.552 -8.919 1.00 70.38 87 ALA A CA 1
ATOM 667 C C . ALA A 1 87 ? -11.735 -12.488 -10.009 1.00 70.38 87 ALA A C 1
ATOM 669 O O . ALA A 1 87 ? -11.494 -12.751 -11.182 1.00 70.38 87 ALA A O 1
ATOM 670 N N . ALA A 1 88 ? -12.156 -11.273 -9.643 1.00 68.25 88 ALA A N 1
ATOM 671 C CA . ALA A 1 88 ? -12.274 -10.169 -10.591 1.00 68.25 88 ALA A CA 1
ATOM 672 C C . ALA A 1 88 ? -10.904 -9.737 -11.136 1.00 68.25 88 ALA A C 1
ATOM 674 O O . ALA A 1 88 ? -10.769 -9.570 -12.343 1.00 68.25 88 ALA A O 1
ATOM 675 N N . LEU A 1 89 ? -9.885 -9.603 -10.279 1.00 67.94 89 LEU A N 1
ATOM 676 C CA . LEU A 1 89 ? -8.508 -9.297 -10.683 1.00 67.94 89 LEU A CA 1
ATOM 677 C C . LEU A 1 89 ? -7.905 -10.394 -11.571 1.00 67.94 89 LEU A C 1
ATOM 679 O O . LEU A 1 89 ? -7.141 -10.080 -12.479 1.00 67.94 89 LEU A O 1
ATOM 683 N N . ASP A 1 90 ? -8.249 -11.660 -11.338 1.00 67.75 90 ASP A N 1
ATOM 684 C CA . ASP A 1 90 ? -7.820 -12.795 -12.161 1.00 67.75 90 ASP A CA 1
ATOM 685 C C . ASP A 1 90 ? -8.477 -12.803 -13.544 1.00 67.75 90 ASP A C 1
ATOM 687 O O . ASP A 1 90 ? -7.868 -13.253 -14.511 1.00 67.75 90 ASP A O 1
ATOM 691 N N . LEU A 1 91 ? -9.696 -12.270 -13.651 1.00 66.19 91 LEU A N 1
ATOM 692 C CA . LEU A 1 91 ? -10.423 -12.132 -14.914 1.00 66.19 91 LEU A CA 1
ATOM 693 C C . LEU A 1 91 ? -10.056 -10.860 -15.688 1.00 66.19 91 LEU A C 1
ATOM 695 O O . LEU A 1 91 ? -10.416 -10.733 -16.861 1.00 66.19 91 LEU A O 1
ATOM 699 N N . LEU A 1 92 ? -9.350 -9.911 -15.066 1.00 59.53 92 LEU A N 1
ATOM 700 C CA . LEU A 1 92 ? -8.824 -8.754 -15.775 1.00 59.53 92 LEU A CA 1
ATOM 701 C C . LEU A 1 92 ? -7.655 -9.198 -16.652 1.00 59.53 92 LEU A C 1
ATOM 703 O O . LEU A 1 92 ? -6.558 -9.480 -16.181 1.00 59.53 92 LEU A O 1
ATOM 707 N N . VAL A 1 93 ? -7.887 -9.201 -17.959 1.00 56.94 93 VAL A N 1
ATOM 708 C CA . VAL A 1 93 ? -6.827 -9.280 -18.960 1.00 56.94 93 VAL A CA 1
ATOM 709 C C . VAL A 1 93 ? -6.686 -7.885 -19.560 1.00 56.94 93 VAL A C 1
ATOM 711 O O . VAL A 1 93 ? -7.683 -7.323 -20.025 1.00 56.94 93 VAL A O 1
ATOM 714 N N . PRO A 1 94 ? -5.488 -7.275 -19.548 1.00 55.53 94 PRO A N 1
ATOM 715 C CA . PRO A 1 94 ? -5.292 -6.010 -20.236 1.00 55.53 94 PRO A CA 1
ATOM 716 C C . PRO A 1 94 ? -5.664 -6.181 -21.710 1.00 55.53 94 PRO A C 1
ATOM 718 O O . PRO A 1 94 ? -5.201 -7.119 -22.354 1.00 55.53 94 PRO A O 1
ATOM 721 N N . VAL A 1 95 ? -6.439 -5.250 -22.272 1.00 50.81 95 VAL A N 1
ATOM 722 C CA . VAL A 1 95 ? -6.729 -5.220 -23.723 1.00 50.81 95 VAL A CA 1
ATOM 723 C C . VAL A 1 95 ? -5.423 -5.216 -24.535 1.00 50.81 95 VAL A C 1
ATOM 725 O O . VAL A 1 95 ? -5.345 -5.770 -25.625 1.00 50.81 95 VAL A O 1
ATOM 728 N N . GLU A 1 96 ? -4.363 -4.655 -23.952 1.00 50.06 96 GLU A N 1
ATOM 729 C CA . GLU A 1 96 ? -3.017 -4.590 -24.520 1.00 50.06 96 GLU A CA 1
ATOM 730 C C . GLU A 1 96 ? -2.143 -5.810 -24.191 1.00 50.06 96 GLU A C 1
ATOM 732 O O . GLU A 1 96 ? -1.052 -5.903 -24.725 1.00 50.06 96 GLU A O 1
ATOM 737 N N . ALA A 1 97 ? -2.589 -6.770 -23.370 1.00 45.59 97 ALA A N 1
ATOM 738 C CA . ALA A 1 97 ? -1.835 -7.991 -23.052 1.00 45.59 97 ALA A CA 1
ATOM 739 C C . ALA A 1 97 ? -1.937 -9.075 -24.134 1.00 45.59 97 ALA A C 1
ATOM 741 O O . ALA A 1 97 ? -1.241 -10.087 -24.057 1.00 45.59 97 ALA A O 1
ATOM 742 N N . SER A 1 98 ? -2.714 -8.849 -25.196 1.00 45.50 98 SER A N 1
ATOM 743 C CA . SER A 1 98 ? -2.703 -9.698 -26.393 1.00 45.50 98 SER A CA 1
ATOM 744 C C . SER A 1 98 ? -1.437 -9.497 -27.248 1.00 45.50 98 SER A C 1
ATOM 746 O O . SER A 1 98 ? -1.486 -9.581 -28.474 1.00 45.50 98 SER A O 1
ATOM 748 N N . VAL A 1 99 ? -0.281 -9.237 -26.628 1.00 49.09 99 VAL A N 1
ATOM 749 C CA . VAL A 1 99 ? 1.004 -9.179 -27.340 1.00 49.09 99 VAL A CA 1
ATOM 750 C C . VAL A 1 99 ? 1.688 -10.543 -27.394 1.00 49.09 99 VAL A C 1
ATOM 752 O O . VAL A 1 99 ? 2.613 -10.712 -28.178 1.00 49.09 99 VAL A O 1
ATOM 755 N N . SER A 1 100 ? 1.206 -11.562 -26.672 1.00 47.69 100 SER A N 1
ATOM 756 C CA . SER A 1 100 ? 1.692 -12.937 -26.886 1.00 47.69 100 SER A CA 1
ATOM 757 C C . SER A 1 100 ? 1.469 -13.390 -28.344 1.00 47.69 100 SER A C 1
ATOM 759 O O . SER A 1 100 ? 2.351 -14.010 -28.928 1.00 47.69 100 SER A O 1
ATOM 761 N N . GLY A 1 101 ? 0.383 -12.937 -28.992 1.00 47.66 101 GLY A N 1
ATOM 762 C CA . GLY A 1 101 ? 0.141 -13.133 -30.431 1.00 47.66 101 GLY A CA 1
ATOM 763 C C . GLY A 1 101 ? 0.845 -12.137 -31.372 1.00 47.66 101 GLY A C 1
ATOM 764 O O . GLY A 1 101 ? 0.775 -12.293 -32.584 1.00 47.66 101 GLY A O 1
ATOM 765 N N . VAL A 1 102 ? 1.520 -11.107 -30.848 1.00 48.84 102 VAL A N 1
ATOM 766 C CA . VAL A 1 102 ? 2.180 -10.039 -31.635 1.00 48.84 102 VAL A CA 1
ATOM 767 C C . VAL A 1 102 ? 3.719 -10.111 -31.534 1.00 48.84 102 VAL A C 1
ATOM 769 O O . VAL A 1 102 ? 4.421 -9.696 -32.462 1.00 48.84 102 VAL A O 1
ATOM 772 N N . ILE A 1 103 ? 4.250 -10.671 -30.440 1.00 48.97 103 ILE A N 1
ATOM 773 C CA . ILE A 1 103 ? 5.677 -10.975 -30.205 1.00 48.97 103 ILE A CA 1
ATOM 774 C C . ILE A 1 103 ? 6.046 -12.386 -30.692 1.00 48.97 103 ILE A C 1
ATOM 776 O O . ILE A 1 103 ? 7.226 -12.672 -30.874 1.00 48.97 103 ILE A O 1
ATOM 780 N N . GLY A 1 104 ? 5.067 -13.256 -30.965 1.00 49.03 104 GLY A N 1
ATOM 781 C CA . GLY A 1 104 ? 5.330 -14.516 -31.657 1.00 49.03 104 GLY A CA 1
ATOM 782 C C . GLY A 1 104 ? 6.046 -14.274 -32.991 1.00 49.03 104 GLY A C 1
ATOM 783 O O . GLY A 1 104 ? 5.748 -13.307 -33.699 1.00 49.03 104 GLY A O 1
ATOM 784 N N . ASN A 1 105 ? 6.962 -15.178 -33.351 1.00 49.22 105 ASN A N 1
ATOM 785 C CA . ASN A 1 105 ? 7.651 -15.218 -34.651 1.00 49.22 105 ASN A CA 1
ATOM 786 C C . ASN A 1 105 ? 6.699 -15.426 -35.848 1.00 49.22 105 ASN A C 1
ATOM 788 O O . ASN A 1 105 ? 7.159 -15.631 -36.970 1.00 49.22 105 ASN A O 1
ATOM 792 N N . ASP A 1 106 ? 5.385 -15.356 -35.635 1.00 51.78 106 ASP A N 1
ATOM 793 C CA . ASP A 1 106 ? 4.410 -15.375 -36.705 1.00 51.78 106 ASP A CA 1
ATOM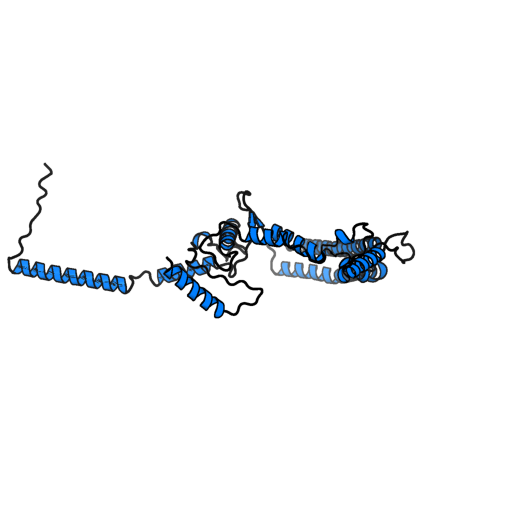 794 C C . ASP A 1 106 ? 4.572 -14.131 -37.585 1.00 51.78 106 ASP A C 1
ATOM 796 O O . ASP A 1 106 ? 4.356 -12.973 -37.196 1.00 51.78 106 ASP A O 1
ATOM 800 N N . THR A 1 107 ? 4.936 -14.418 -38.831 1.00 54.28 107 THR A N 1
ATOM 801 C CA . THR A 1 107 ? 4.979 -13.506 -39.977 1.00 54.28 107 THR A CA 1
ATOM 802 C C . THR A 1 107 ? 3.585 -13.069 -40.426 1.00 54.28 107 THR A C 1
ATOM 804 O O . THR A 1 107 ? 3.461 -12.275 -41.360 1.00 54.28 107 THR A O 1
ATOM 807 N N . SER A 1 108 ? 2.529 -13.549 -39.759 1.00 58.72 108 SER A N 1
ATOM 808 C CA . SER A 1 108 ? 1.159 -13.136 -40.030 1.00 58.72 108 SER A CA 1
ATOM 809 C C . SER A 1 108 ? 1.010 -11.616 -39.872 1.00 58.72 108 SER A C 1
ATOM 811 O O . SER A 1 108 ? 1.455 -10.996 -38.898 1.00 58.72 108 SER A O 1
ATOM 813 N N . VAL A 1 109 ? 0.426 -10.989 -40.894 1.00 57.97 109 VAL A N 1
ATOM 814 C CA . VAL A 1 109 ? 0.185 -9.547 -40.921 1.00 57.97 109 VAL A CA 1
ATOM 815 C C . VAL A 1 109 ? -0.879 -9.231 -39.874 1.00 57.97 109 VAL A C 1
ATOM 817 O O . VAL A 1 109 ? -2.037 -9.621 -40.021 1.00 57.97 109 VAL A O 1
ATOM 820 N N . VAL A 1 110 ? -0.490 -8.519 -38.816 1.00 60.12 110 VAL A N 1
ATOM 821 C CA . VAL A 1 110 ? -1.427 -7.981 -37.824 1.00 60.12 110 VAL A CA 1
ATOM 822 C C . VAL A 1 110 ? -2.368 -7.020 -38.554 1.00 60.12 110 VAL A C 1
ATOM 824 O O . VAL A 1 110 ? -1.933 -5.970 -39.026 1.00 60.12 110 VAL A O 1
ATOM 827 N N . LYS A 1 111 ? -3.638 -7.412 -38.706 1.00 60.16 111 LYS A N 1
ATOM 828 C CA . LYS A 1 111 ? -4.644 -6.652 -39.470 1.00 60.16 111 LYS A CA 1
ATOM 829 C C . LYS A 1 111 ? -5.170 -5.423 -38.724 1.00 60.16 111 LYS A C 1
ATOM 831 O O . LYS A 1 111 ? -5.659 -4.501 -39.362 1.00 60.16 111 LYS A O 1
ATOM 836 N N . ASP A 1 112 ? -5.074 -5.416 -37.396 1.00 69.62 112 ASP A N 1
ATOM 837 C CA . ASP A 1 112 ? -5.474 -4.282 -36.562 1.00 69.62 112 ASP A CA 1
ATOM 838 C C . ASP A 1 112 ? -4.357 -3.226 -36.533 1.00 69.62 112 ASP A C 1
ATOM 840 O O . ASP A 1 112 ? -3.238 -3.480 -36.071 1.00 69.62 112 ASP A O 1
ATOM 844 N N . GLU A 1 113 ? -4.673 -2.032 -37.031 1.00 70.31 113 GLU A N 1
ATOM 845 C CA . GLU A 1 113 ? -3.766 -0.888 -37.106 1.00 70.31 113 GLU A CA 1
ATOM 846 C C . GLU A 1 113 ? -3.219 -0.493 -35.726 1.00 70.31 113 GLU A C 1
ATOM 848 O O . GLU A 1 113 ? -2.025 -0.217 -35.590 1.00 70.31 113 GLU A O 1
ATOM 853 N N . ARG A 1 114 ? -4.039 -0.578 -34.669 1.00 63.50 114 ARG A N 1
ATOM 854 C CA . ARG A 1 114 ? -3.620 -0.251 -33.300 1.00 63.50 114 ARG A CA 1
ATOM 855 C C . ARG A 1 114 ? -2.592 -1.254 -32.776 1.00 63.50 114 ARG A C 1
ATOM 857 O O . ARG A 1 114 ? -1.597 -0.856 -32.166 1.00 63.50 114 ARG A O 1
ATOM 864 N N . LEU A 1 115 ? -2.808 -2.549 -33.015 1.00 64.31 115 LEU A N 1
ATOM 865 C CA . LEU A 1 115 ? -1.872 -3.607 -32.611 1.00 64.31 115 LEU A CA 1
ATOM 866 C C . LEU A 1 115 ? -0.561 -3.535 -33.404 1.00 64.31 115 LEU A C 1
ATOM 868 O O . LEU A 1 115 ? 0.509 -3.787 -32.845 1.00 64.31 115 LEU A O 1
ATOM 872 N N . LYS A 1 116 ? -0.621 -3.122 -34.676 1.00 69.44 116 LYS A N 1
ATOM 873 C CA . LYS A 1 116 ? 0.561 -2.860 -35.505 1.00 69.44 116 LYS A CA 1
ATOM 874 C C . LYS A 1 116 ? 1.408 -1.717 -34.936 1.00 69.44 116 LYS A C 1
ATOM 876 O O . LYS A 1 116 ? 2.599 -1.910 -34.706 1.00 69.44 116 LYS A O 1
ATOM 881 N N . THR A 1 117 ? 0.803 -0.579 -34.585 1.00 70.62 117 THR A N 1
ATOM 882 C CA . THR A 1 117 ? 1.526 0.543 -33.954 1.00 70.62 117 THR A CA 1
ATOM 883 C C . THR A 1 117 ? 2.173 0.146 -32.622 1.00 70.62 117 THR A C 1
ATOM 885 O O . THR A 1 117 ? 3.269 0.602 -32.298 1.00 70.62 117 THR A O 1
ATOM 888 N N . ILE A 1 118 ? 1.519 -0.706 -31.827 1.00 67.69 118 ILE A N 1
ATOM 889 C CA . ILE A 1 118 ? 2.085 -1.225 -30.571 1.00 67.69 118 ILE A CA 1
ATOM 890 C C . ILE A 1 118 ? 3.289 -2.139 -30.851 1.00 67.69 118 ILE A C 1
ATOM 892 O O . ILE A 1 118 ? 4.337 -1.950 -30.232 1.00 67.69 118 ILE A O 1
ATOM 896 N N . ARG A 1 119 ? 3.180 -3.067 -31.815 1.00 70.00 119 ARG A N 1
ATOM 897 C CA . ARG A 1 119 ? 4.290 -3.939 -32.250 1.00 70.00 119 ARG A CA 1
ATOM 898 C C . ARG A 1 119 ? 5.501 -3.128 -32.694 1.00 70.00 119 ARG A C 1
ATOM 900 O O . ARG A 1 119 ? 6.620 -3.424 -32.283 1.00 70.00 119 ARG A O 1
ATOM 907 N N . ASP A 1 120 ? 5.271 -2.112 -33.516 1.00 73.25 120 ASP A N 1
ATOM 908 C CA . ASP A 1 120 ? 6.333 -1.297 -34.100 1.00 73.25 120 ASP A CA 1
ATOM 909 C C . ASP A 1 120 ? 7.025 -0.443 -33.029 1.00 73.25 120 ASP A C 1
ATOM 911 O O . ASP A 1 120 ? 8.254 -0.402 -32.974 1.00 73.25 120 ASP A O 1
ATOM 915 N N . ARG A 1 121 ? 6.260 0.142 -32.093 1.00 74.06 121 ARG A N 1
ATOM 916 C CA . ARG A 1 121 ? 6.822 0.857 -30.932 1.00 74.06 121 ARG A CA 1
ATOM 917 C C . ARG A 1 121 ? 7.637 -0.051 -30.014 1.00 74.06 121 ARG A C 1
ATOM 919 O O . ARG A 1 121 ? 8.690 0.372 -29.533 1.00 74.06 121 ARG A O 1
ATOM 926 N N . TYR A 1 122 ? 7.180 -1.284 -29.789 1.00 73.69 122 TYR A N 1
ATOM 927 C CA . TYR A 1 122 ? 7.915 -2.274 -29.003 1.00 73.69 122 TYR A CA 1
ATOM 928 C C . TYR A 1 122 ? 9.224 -2.674 -29.683 1.00 73.69 122 TYR A C 1
ATOM 930 O O . TYR A 1 122 ? 10.274 -2.610 -29.053 1.00 73.69 122 TYR A O 1
ATOM 938 N N . LYS A 1 123 ? 9.184 -3.032 -30.974 1.00 78.06 123 LYS A N 1
ATOM 939 C CA . LYS A 1 123 ? 10.381 -3.400 -31.747 1.00 78.06 123 LYS A CA 1
ATOM 940 C C . LYS A 1 123 ? 11.403 -2.270 -31.768 1.00 78.06 123 LYS A C 1
ATOM 942 O O . LYS A 1 123 ? 12.577 -2.519 -31.525 1.00 78.06 123 LYS A O 1
ATOM 947 N N . LEU A 1 124 ? 10.953 -1.038 -32.005 1.00 81.19 124 LEU A N 1
ATOM 948 C CA . LEU A 1 124 ? 11.817 0.141 -32.017 1.00 81.19 124 LEU A CA 1
ATOM 949 C C . LEU A 1 124 ? 12.447 0.397 -30.643 1.00 81.19 124 LEU A C 1
ATOM 951 O O . LEU A 1 124 ? 13.640 0.670 -30.551 1.00 81.19 124 LEU A O 1
ATOM 955 N N . SER A 1 125 ? 11.668 0.251 -29.572 1.00 79.75 125 SER A N 1
ATOM 956 C CA . SER A 1 125 ? 12.180 0.440 -28.213 1.00 79.75 125 SER A CA 1
ATOM 957 C C . SER A 1 125 ? 13.124 -0.679 -27.783 1.00 79.75 125 SER A C 1
ATOM 959 O O . SER A 1 125 ? 14.157 -0.391 -27.191 1.00 79.75 125 SER A O 1
ATOM 961 N N . MET A 1 126 ? 12.837 -1.935 -28.135 1.00 81.94 126 MET A N 1
ATOM 962 C CA . MET A 1 126 ? 13.747 -3.051 -27.878 1.00 81.94 126 MET A CA 1
ATOM 963 C C . MET A 1 126 ? 15.057 -2.880 -28.649 1.00 81.94 126 MET A C 1
ATOM 965 O O . MET A 1 126 ? 16.121 -3.003 -28.055 1.00 81.94 126 MET A O 1
ATOM 969 N N . ALA A 1 127 ? 14.982 -2.505 -29.932 1.00 85.44 127 ALA A N 1
ATOM 970 C CA . ALA A 1 127 ? 16.156 -2.227 -30.753 1.00 85.44 127 ALA A CA 1
ATOM 971 C C . ALA A 1 127 ? 17.030 -1.122 -30.145 1.00 85.44 127 ALA A C 1
ATOM 973 O O . ALA A 1 127 ? 18.250 -1.259 -30.126 1.00 85.44 127 ALA A O 1
ATOM 974 N N . TYR A 1 128 ? 16.420 -0.063 -29.601 1.00 86.62 128 TYR A N 1
ATOM 975 C CA . TYR A 1 128 ? 17.146 0.987 -28.889 1.00 86.62 128 TYR A CA 1
ATOM 976 C C . TYR A 1 128 ? 17.807 0.468 -27.604 1.00 86.62 128 TYR A C 1
ATOM 978 O O . TYR A 1 128 ? 18.991 0.713 -27.386 1.00 86.62 128 TYR A O 1
ATOM 986 N N . LEU A 1 129 ? 17.082 -0.272 -26.762 1.00 85.62 129 LEU A N 1
ATOM 987 C CA . LEU A 1 129 ? 17.616 -0.810 -25.503 1.00 85.62 129 LEU A CA 1
ATOM 988 C C . LEU A 1 129 ? 18.801 -1.765 -25.733 1.00 85.62 129 LEU A C 1
ATOM 990 O O . LEU A 1 129 ? 19.785 -1.710 -24.997 1.00 85.62 129 LEU A O 1
ATOM 994 N N . THR A 1 130 ? 18.731 -2.598 -26.774 1.00 86.62 130 THR A N 1
ATOM 995 C CA . THR A 1 130 ? 19.800 -3.539 -27.147 1.00 86.62 130 THR A CA 1
ATOM 996 C C . THR A 1 130 ? 20.888 -2.924 -28.023 1.00 86.62 130 THR A C 1
ATOM 998 O O . THR A 1 130 ? 21.871 -3.596 -28.325 1.00 86.62 130 THR A O 1
ATOM 1001 N N . SER A 1 131 ? 20.710 -1.682 -28.480 1.00 87.75 131 SER A N 1
ATOM 1002 C CA . SER A 1 131 ? 21.703 -1.008 -29.313 1.00 87.75 131 SER A CA 1
ATOM 1003 C C . SER A 1 131 ? 23.017 -0.814 -28.548 1.00 87.75 131 SER A C 1
ATOM 1005 O O . SER A 1 131 ? 22.996 -0.666 -27.317 1.00 87.75 131 SER A O 1
ATOM 1007 N N . PRO A 1 132 ? 24.161 -0.836 -29.253 1.00 86.81 132 PRO A N 1
ATOM 1008 C CA . PRO A 1 132 ? 25.446 -0.571 -28.632 1.00 86.81 132 PRO A CA 1
ATOM 1009 C C . PRO A 1 132 ? 25.471 0.833 -28.024 1.00 86.81 132 PRO A C 1
ATOM 1011 O O . PRO A 1 132 ? 24.835 1.771 -28.507 1.00 86.81 132 PRO A O 1
ATOM 1014 N N . ASP A 1 133 ? 26.203 0.959 -26.930 1.00 82.81 133 ASP A N 1
ATOM 1015 C CA . ASP A 1 133 ? 26.481 2.241 -26.310 1.00 82.81 133 ASP A CA 1
ATOM 1016 C C . ASP A 1 133 ? 27.487 3.040 -27.160 1.00 82.81 133 ASP A C 1
ATOM 1018 O O . ASP A 1 133 ? 28.569 2.547 -27.494 1.00 82.81 133 ASP A O 1
ATOM 1022 N N . ASP A 1 134 ? 27.115 4.282 -27.484 1.00 75.00 134 ASP A N 1
ATOM 1023 C CA . ASP A 1 134 ? 27.875 5.193 -28.346 1.00 75.00 134 ASP A CA 1
ATOM 1024 C C . ASP A 1 134 ? 29.060 5.849 -27.611 1.00 75.00 134 ASP A C 1
ATOM 1026 O O . ASP A 1 134 ? 29.823 6.611 -28.211 1.00 75.00 134 ASP A O 1
ATOM 1030 N N . THR A 1 135 ? 29.222 5.606 -26.305 1.00 70.94 135 THR A N 1
ATOM 1031 C CA . THR A 1 135 ? 30.327 6.182 -25.535 1.00 70.94 135 THR A CA 1
ATOM 1032 C C . THR A 1 135 ? 31.684 5.542 -25.884 1.00 70.94 135 THR A C 1
ATOM 1034 O O . THR A 1 135 ? 31.804 4.315 -25.982 1.00 70.94 135 THR A O 1
ATOM 1037 N N . PRO A 1 136 ? 32.757 6.347 -26.044 1.00 61.12 136 PRO A N 1
ATOM 1038 C CA . PRO A 1 136 ? 34.099 5.826 -26.299 1.00 61.12 136 PRO A CA 1
ATOM 1039 C C . PRO A 1 136 ? 34.567 4.899 -25.167 1.00 61.12 136 PRO A C 1
ATOM 1041 O O . PRO A 1 136 ? 34.625 5.308 -24.008 1.00 61.12 136 PRO A O 1
ATOM 1044 N N . GLY A 1 137 ? 34.920 3.652 -25.498 1.00 66.06 137 GLY A N 1
ATOM 1045 C CA . GLY A 1 137 ? 35.358 2.643 -24.521 1.00 66.06 137 GLY A CA 1
ATOM 1046 C C . GLY A 1 137 ? 34.243 1.751 -23.959 1.00 66.06 137 GLY A C 1
ATOM 1047 O O . GLY A 1 137 ? 34.469 1.033 -22.985 1.00 66.06 137 GLY A O 1
ATOM 1048 N N . SER A 1 138 ? 33.052 1.754 -24.569 1.00 62.22 138 SER A N 1
ATOM 1049 C CA . SER A 1 138 ? 31.905 0.936 -24.151 1.00 62.22 138 SER A CA 1
ATOM 1050 C C . SER A 1 138 ? 32.103 -0.583 -24.290 1.00 62.22 138 SER A C 1
ATOM 1052 O O . SER A 1 138 ? 31.290 -1.346 -23.774 1.00 62.22 138 SER A O 1
ATOM 1054 N N . ASN A 1 139 ? 33.188 -1.053 -24.924 1.00 69.69 139 ASN A N 1
ATOM 1055 C CA . ASN A 1 139 ? 33.549 -2.474 -25.064 1.00 69.69 139 ASN A CA 1
ATOM 1056 C C . ASN A 1 139 ? 32.391 -3.369 -25.560 1.00 69.69 139 ASN A C 1
ATOM 1058 O O . ASN A 1 139 ? 32.266 -4.514 -25.132 1.00 69.69 139 ASN A O 1
ATOM 1062 N N . GLY A 1 140 ? 31.526 -2.847 -26.437 1.00 73.25 140 GLY A N 1
ATOM 1063 C CA . GLY A 1 140 ? 30.392 -3.599 -26.987 1.00 73.25 140 GLY A CA 1
ATOM 1064 C C . GLY A 1 140 ? 29.207 -3.782 -26.031 1.00 73.25 140 GLY A C 1
ATOM 1065 O O . GLY A 1 140 ? 28.339 -4.607 -26.304 1.00 73.25 140 GLY A O 1
ATOM 1066 N N . LYS A 1 141 ? 29.150 -3.035 -24.921 1.00 82.12 141 LYS A N 1
ATOM 1067 C CA . LYS A 1 141 ? 27.990 -3.006 -24.018 1.00 82.12 141 LYS A CA 1
ATOM 1068 C C . LYS A 1 141 ? 26.759 -2.426 -24.706 1.00 82.12 141 LYS A C 1
ATOM 1070 O O . LYS A 1 141 ? 26.868 -1.500 -25.513 1.00 82.12 141 LYS A O 1
ATOM 1075 N N . SER A 1 142 ? 25.586 -2.933 -24.334 1.00 86.94 142 SER A N 1
ATOM 1076 C CA . SER A 1 142 ? 24.326 -2.300 -24.716 1.00 86.94 142 SER A CA 1
ATOM 1077 C C . SER A 1 142 ? 24.086 -1.028 -23.899 1.00 86.94 142 SER A C 1
ATOM 1079 O O . SER A 1 142 ? 24.592 -0.878 -22.781 1.00 86.94 142 SER A O 1
ATOM 1081 N N . LYS A 1 143 ? 23.249 -0.120 -24.413 1.00 86.56 143 LYS A N 1
ATOM 1082 C CA . LYS A 1 143 ? 22.798 1.062 -23.655 1.00 86.56 143 LYS A CA 1
ATOM 1083 C C . LYS A 1 143 ? 22.160 0.686 -22.310 1.00 86.56 143 LYS A C 1
ATOM 1085 O O . LYS A 1 143 ? 22.306 1.430 -21.339 1.00 86.56 143 LYS A O 1
ATOM 1090 N N . VAL A 1 144 ? 21.491 -0.471 -22.226 1.00 87.94 144 VAL A N 1
ATOM 1091 C CA . VAL A 1 144 ? 20.935 -1.000 -20.968 1.00 87.94 144 VAL A CA 1
ATOM 1092 C C . VAL A 1 144 ? 22.028 -1.409 -19.985 1.00 87.94 144 VAL A C 1
ATOM 1094 O O . VAL A 1 144 ? 21.928 -1.074 -18.805 1.00 87.94 144 VAL A O 1
ATOM 1097 N N . ASP A 1 145 ? 23.086 -2.078 -20.438 1.00 88.56 145 ASP A N 1
ATOM 1098 C CA . ASP A 1 145 ? 24.180 -2.494 -19.551 1.00 88.56 145 ASP A CA 1
ATOM 1099 C C . ASP A 1 145 ? 24.866 -1.280 -18.916 1.00 88.56 145 ASP A C 1
ATOM 1101 O O . ASP A 1 145 ? 25.129 -1.258 -17.709 1.00 88.56 145 ASP A O 1
ATOM 1105 N N . THR A 1 146 ? 25.096 -0.227 -19.706 1.00 89.19 146 THR A N 1
ATOM 1106 C CA . THR A 1 146 ? 25.647 1.035 -19.200 1.00 89.19 146 THR A CA 1
ATOM 1107 C C . THR A 1 146 ? 24.679 1.726 -18.243 1.00 89.19 146 THR A C 1
ATOM 1109 O O . THR A 1 146 ? 25.102 2.187 -17.179 1.00 89.19 146 THR A O 1
ATOM 1112 N N . TYR A 1 147 ? 23.378 1.748 -18.551 1.00 89.56 147 TYR A N 1
ATOM 1113 C CA . TYR A 1 147 ? 22.353 2.269 -17.645 1.00 89.56 147 TYR A CA 1
ATOM 1114 C C . TYR A 1 147 ? 22.382 1.561 -16.281 1.00 89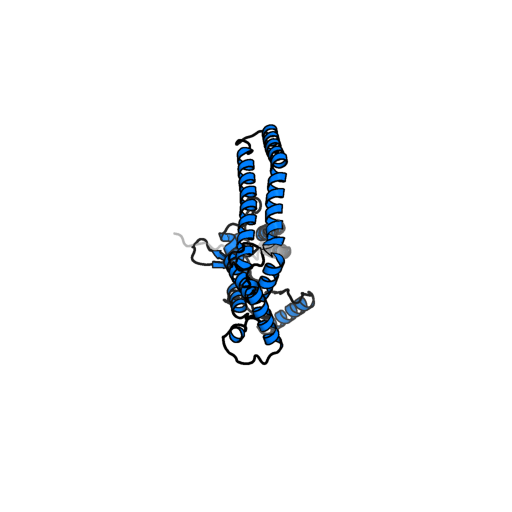.56 147 TYR A C 1
ATOM 1116 O O . TYR A 1 147 ? 22.454 2.231 -15.248 1.00 89.56 147 TYR A O 1
ATOM 1124 N N . VAL A 1 148 ? 22.393 0.223 -16.262 1.00 89.31 148 VAL A N 1
ATOM 1125 C CA . VAL A 1 148 ? 22.419 -0.584 -15.027 1.00 89.31 148 VAL A CA 1
ATOM 1126 C C . VAL A 1 148 ? 23.716 -0.354 -14.255 1.00 89.31 148 VAL A C 1
ATOM 1128 O O . VAL A 1 148 ? 23.698 -0.169 -13.035 1.00 89.31 148 VAL A O 1
ATOM 1131 N N . GLN A 1 149 ? 24.853 -0.296 -14.951 1.00 91.38 149 GLN A N 1
ATOM 1132 C CA . GLN A 1 149 ? 26.137 -0.008 -14.321 1.00 91.38 149 GLN A CA 1
ATOM 1133 C C . GLN A 1 149 ? 26.111 1.355 -13.614 1.00 91.38 149 GLN A C 1
ATOM 1135 O O . GLN A 1 149 ? 26.502 1.457 -12.448 1.00 91.38 149 GLN A O 1
ATOM 1140 N N . LYS A 1 150 ? 25.617 2.397 -14.286 1.00 90.00 150 LYS A N 1
ATOM 1141 C CA . LYS A 1 150 ? 25.550 3.767 -13.756 1.00 90.00 150 LYS A CA 1
ATOM 1142 C C . LYS A 1 150 ? 24.542 3.884 -12.609 1.00 90.00 150 LYS A C 1
ATOM 1144 O O . LYS A 1 150 ? 24.870 4.477 -11.580 1.00 90.00 150 LYS A O 1
ATOM 1149 N N . GLN A 1 151 ? 23.391 3.219 -12.723 1.00 89.62 151 GLN A N 1
ATOM 1150 C CA . GLN A 1 151 ? 22.418 3.085 -11.639 1.00 89.62 151 GLN A CA 1
ATOM 1151 C C . GLN A 1 151 ? 23.048 2.446 -10.396 1.00 89.62 151 GLN A C 1
ATOM 1153 O O . GLN A 1 151 ? 22.878 2.957 -9.290 1.00 89.62 151 GLN A O 1
ATOM 1158 N N . SER A 1 152 ? 23.812 1.362 -10.566 1.00 91.50 152 SER A N 1
ATOM 1159 C CA . SER A 1 152 ? 24.470 0.675 -9.449 1.00 91.50 152 SER A CA 1
ATOM 1160 C C . SER A 1 152 ? 25.498 1.566 -8.740 1.00 91.50 152 SER A C 1
ATOM 1162 O O . SER A 1 152 ? 25.599 1.534 -7.516 1.00 91.50 152 SER A O 1
ATOM 1164 N N . MET A 1 153 ? 26.233 2.399 -9.486 1.00 90.88 153 MET A N 1
ATOM 1165 C CA . MET A 1 153 ? 27.207 3.334 -8.916 1.00 90.88 153 MET A CA 1
ATOM 1166 C C . MET A 1 153 ? 26.523 4.453 -8.132 1.00 90.88 153 MET A C 1
ATOM 1168 O O . MET A 1 153 ? 26.943 4.753 -7.021 1.00 90.88 153 MET A O 1
ATOM 1172 N N . TRP A 1 154 ? 25.442 5.027 -8.664 1.00 91.88 154 TRP A N 1
ATOM 1173 C CA . TRP A 1 154 ? 24.641 6.007 -7.931 1.00 91.88 154 TRP A CA 1
ATOM 1174 C C . TRP A 1 154 ? 24.015 5.403 -6.664 1.00 91.88 154 TRP A C 1
ATOM 1176 O O . TRP A 1 154 ? 24.117 5.988 -5.587 1.00 91.88 154 TRP A O 1
ATOM 1186 N N . ALA A 1 155 ? 23.433 4.203 -6.761 1.00 88.50 155 ALA A N 1
ATOM 1187 C CA . ALA A 1 155 ? 22.813 3.519 -5.627 1.00 88.50 155 ALA A CA 1
ATOM 1188 C C . ALA A 1 155 ? 23.820 3.209 -4.506 1.00 88.50 155 ALA A C 1
ATOM 1190 O O . ALA A 1 155 ? 23.478 3.328 -3.331 1.00 88.50 155 ALA A O 1
ATOM 1191 N N . LYS A 1 156 ? 25.068 2.865 -4.855 1.00 93.31 156 LYS A N 1
ATOM 1192 C CA . LYS A 1 156 ? 26.157 2.668 -3.885 1.00 93.31 156 LYS A CA 1
ATOM 1193 C C . LYS A 1 156 ? 26.470 3.939 -3.095 1.00 93.31 156 LYS A C 1
ATOM 1195 O O . LYS A 1 156 ? 26.583 3.853 -1.878 1.00 93.31 156 LYS A O 1
ATOM 1200 N N . GLU A 1 157 ? 26.548 5.101 -3.744 1.00 89.56 157 GLU A N 1
ATOM 1201 C CA . GLU A 1 157 ? 26.792 6.378 -3.048 1.00 89.56 157 GLU A CA 1
ATOM 1202 C C . GLU A 1 157 ? 25.626 6.769 -2.130 1.00 89.56 157 GLU A C 1
ATOM 1204 O O . GLU A 1 157 ? 25.832 7.234 -1.009 1.00 89.56 157 GLU A O 1
ATOM 1209 N N . VAL A 1 158 ? 24.384 6.536 -2.570 1.00 86.12 158 VAL A N 1
ATOM 1210 C CA . VAL A 1 158 ? 23.191 6.778 -1.740 1.00 86.12 158 VAL A CA 1
ATOM 1211 C C . VAL A 1 158 ? 23.186 5.863 -0.514 1.00 86.12 158 VAL A C 1
ATOM 1213 O O . VAL A 1 158 ? 22.927 6.324 0.598 1.00 86.12 158 VAL A O 1
ATOM 1216 N N . ALA A 1 159 ? 23.509 4.580 -0.696 1.00 90.12 159 ALA A N 1
ATOM 1217 C CA . ALA A 1 159 ? 23.615 3.627 0.402 1.00 90.12 159 ALA A CA 1
ATOM 1218 C C . ALA A 1 159 ? 24.756 3.989 1.366 1.00 90.12 159 ALA A C 1
ATOM 1220 O O . ALA A 1 159 ? 24.560 3.930 2.578 1.00 90.12 159 ALA A O 1
ATOM 1221 N N . ALA A 1 160 ? 25.913 4.414 0.849 1.00 90.62 160 ALA A N 1
ATOM 1222 C CA . ALA A 1 160 ? 27.042 4.864 1.659 1.00 90.62 160 ALA A CA 1
ATOM 1223 C C . ALA A 1 160 ? 26.674 6.084 2.516 1.00 90.62 160 ALA A C 1
ATOM 1225 O O . ALA A 1 160 ? 26.973 6.105 3.710 1.00 90.62 160 ALA A O 1
ATOM 1226 N N . TYR A 1 161 ? 25.952 7.060 1.953 1.00 88.44 161 TYR A N 1
ATOM 1227 C CA . TYR A 1 161 ? 25.467 8.209 2.717 1.00 88.44 161 TYR A CA 1
ATOM 1228 C C . TYR A 1 161 ? 24.462 7.805 3.804 1.00 88.44 161 TYR A C 1
ATOM 1230 O O . TYR A 1 161 ? 24.583 8.245 4.947 1.00 88.44 161 TYR A O 1
ATOM 1238 N N . ALA A 1 162 ? 23.508 6.924 3.485 1.00 87.06 162 ALA A N 1
ATOM 1239 C CA . ALA A 1 162 ? 22.542 6.418 4.460 1.00 87.06 162 ALA A CA 1
ATOM 1240 C C . ALA A 1 162 ? 23.224 5.650 5.609 1.00 87.06 162 ALA A C 1
ATOM 1242 O O . ALA A 1 162 ? 22.872 5.835 6.775 1.00 87.06 162 ALA A O 1
ATOM 1243 N N . GLN A 1 163 ? 24.235 4.831 5.301 1.00 90.81 163 GLN A N 1
ATOM 1244 C CA . GLN A 1 163 ? 25.036 4.126 6.305 1.00 90.81 163 GLN A CA 1
ATOM 1245 C C . GLN A 1 163 ? 25.849 5.093 7.172 1.00 90.81 163 GLN A C 1
ATOM 1247 O O . GLN A 1 163 ? 25.838 4.965 8.395 1.00 90.81 163 GLN A O 1
ATOM 1252 N N . ALA A 1 164 ? 26.510 6.084 6.568 1.00 89.00 164 ALA A N 1
ATOM 1253 C CA . ALA A 1 164 ? 27.267 7.096 7.301 1.00 89.00 164 ALA A CA 1
ATOM 1254 C C . ALA A 1 164 ? 26.361 7.910 8.238 1.00 89.00 164 ALA A C 1
ATOM 1256 O O . ALA A 1 164 ? 26.721 8.160 9.386 1.00 89.00 164 ALA A O 1
ATOM 1257 N N . GLN A 1 165 ? 25.153 8.255 7.785 1.00 86.56 165 GLN A N 1
ATOM 1258 C CA . GLN A 1 165 ? 24.157 8.939 8.604 1.00 86.56 165 GLN A CA 1
ATOM 1259 C C . GLN A 1 165 ? 23.693 8.078 9.786 1.00 86.56 165 GLN A C 1
ATOM 1261 O O . GLN A 1 165 ? 23.605 8.581 10.905 1.00 86.56 165 GLN A O 1
ATOM 1266 N N . ALA A 1 166 ? 23.432 6.787 9.565 1.00 86.31 166 ALA A N 1
ATOM 1267 C CA . ALA A 1 166 ? 23.056 5.860 10.631 1.00 86.31 166 ALA A CA 1
ATOM 1268 C C . ALA A 1 166 ? 24.174 5.703 11.678 1.00 86.31 166 ALA A C 1
ATOM 1270 O O . ALA A 1 166 ? 23.907 5.794 12.874 1.00 86.31 166 ALA A O 1
ATOM 1271 N N . GLN A 1 167 ? 25.431 5.565 11.243 1.00 89.50 167 GLN A N 1
ATOM 1272 C CA . GLN A 1 167 ? 26.588 5.492 12.143 1.00 89.50 167 GLN A CA 1
ATOM 1273 C C . GLN A 1 167 ? 26.805 6.798 12.918 1.00 89.50 167 GLN A C 1
ATOM 1275 O O . GLN A 1 167 ? 27.127 6.771 14.104 1.00 89.50 167 GLN A O 1
ATOM 1280 N N . ALA A 1 168 ? 26.624 7.954 12.274 1.00 85.12 168 ALA A N 1
ATOM 1281 C CA . ALA A 1 168 ? 26.728 9.252 12.937 1.00 85.12 168 ALA A CA 1
ATOM 1282 C C . ALA A 1 168 ? 25.615 9.456 13.977 1.00 85.12 168 ALA A C 1
ATOM 1284 O O . ALA A 1 168 ? 25.876 9.994 15.054 1.00 85.12 168 ALA A O 1
ATOM 1285 N N . MET A 1 169 ? 24.400 8.983 13.687 1.00 82.75 169 MET A N 1
ATOM 1286 C CA . MET A 1 169 ? 23.279 8.969 14.631 1.00 82.75 169 MET A CA 1
ATOM 1287 C C . MET A 1 169 ? 23.557 8.074 15.840 1.00 82.75 169 MET A C 1
ATOM 1289 O O . MET A 1 169 ? 23.327 8.501 16.968 1.00 82.75 169 MET A O 1
ATOM 1293 N N . GLU A 1 170 ? 24.079 6.866 15.618 1.00 86.44 170 GLU A N 1
ATOM 1294 C CA . GLU A 1 170 ? 24.428 5.919 16.684 1.00 86.44 170 GLU A CA 1
ATOM 1295 C C . GLU A 1 170 ? 25.540 6.474 17.588 1.00 86.44 170 GLU A C 1
ATOM 1297 O O . GLU A 1 170 ? 25.406 6.489 18.810 1.00 86.44 170 GLU A O 1
ATOM 1302 N N . ARG A 1 171 ? 26.604 7.040 17.002 1.00 83.38 171 ARG A N 1
ATOM 1303 C CA . ARG A 1 171 ? 27.706 7.674 17.755 1.00 83.38 171 ARG A CA 1
ATOM 1304 C C . ARG A 1 171 ? 27.277 8.911 18.540 1.00 83.38 171 ARG A C 1
ATOM 1306 O O . ARG A 1 171 ? 27.896 9.237 19.549 1.00 83.38 171 ARG A O 1
ATOM 1313 N N . SER A 1 172 ? 26.249 9.607 18.064 1.00 80.69 172 SER A N 1
ATOM 1314 C CA . SER A 1 172 ? 25.719 10.817 18.701 1.00 80.69 172 SER A CA 1
ATOM 1315 C C . SER A 1 172 ? 24.559 10.514 19.652 1.00 80.69 172 SER A C 1
ATOM 1317 O O . SER A 1 172 ? 23.919 11.443 20.140 1.00 80.69 172 SER A O 1
ATOM 1319 N N . GLN A 1 173 ? 24.242 9.240 19.910 1.00 79.94 173 GLN A N 1
ATOM 1320 C CA . GLN A 1 173 ? 23.094 8.871 20.728 1.00 79.94 173 GLN A CA 1
ATOM 1321 C C . GLN A 1 173 ? 23.364 9.163 22.216 1.00 79.94 173 GLN A C 1
ATOM 1323 O O . GLN A 1 173 ? 24.421 8.801 22.738 1.00 79.94 173 GLN A O 1
ATOM 1328 N N . PRO A 1 174 ? 22.434 9.824 22.932 1.00 80.69 174 PRO A N 1
ATOM 1329 C CA . PRO A 1 174 ? 22.626 10.101 24.348 1.00 80.69 174 PRO A CA 1
ATOM 1330 C C . PRO A 1 174 ? 22.544 8.806 25.180 1.00 80.69 174 PRO A C 1
ATOM 1332 O O . PRO A 1 174 ? 21.794 7.893 24.819 1.00 80.69 174 PRO A O 1
ATOM 1335 N N . PRO A 1 175 ? 23.262 8.723 26.316 1.00 76.81 175 PRO A N 1
ATOM 1336 C CA . PRO A 1 175 ? 23.192 7.568 27.208 1.00 76.81 175 PRO A CA 1
ATOM 1337 C C . PRO A 1 175 ? 21.782 7.379 27.797 1.00 76.81 175 PRO A C 1
ATOM 1339 O O . PRO A 1 175 ? 21.011 8.332 27.948 1.00 76.81 175 PRO A O 1
ATOM 1342 N N . LEU A 1 176 ? 21.440 6.138 28.158 1.00 72.81 176 LEU A N 1
ATOM 1343 C CA . LEU A 1 176 ? 20.167 5.804 28.808 1.00 72.81 176 LEU A CA 1
ATOM 1344 C C . LEU A 1 176 ? 20.032 6.588 30.128 1.00 72.81 176 LEU A C 1
ATOM 1346 O O . LEU A 1 176 ? 20.841 6.418 31.035 1.00 72.81 176 LEU A O 1
ATOM 1350 N N . GLY A 1 177 ? 19.018 7.458 30.220 1.00 72.00 177 GLY A N 1
ATOM 1351 C CA . GLY A 1 177 ? 18.800 8.351 31.370 1.00 72.00 177 GLY A CA 1
ATOM 1352 C C . GLY A 1 177 ? 19.399 9.761 31.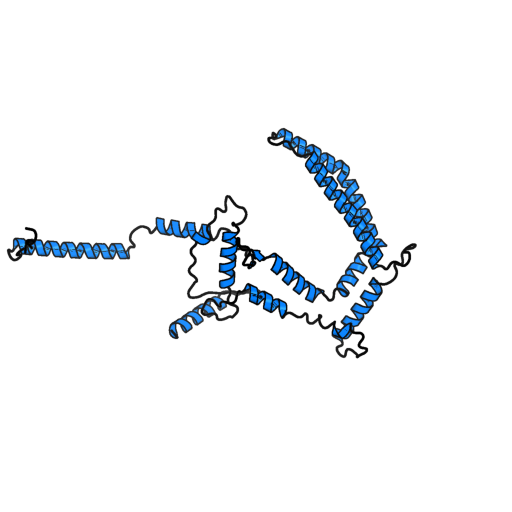239 1.00 72.00 177 GLY A C 1
ATOM 1353 O O . GLY A 1 177 ? 19.478 10.475 32.236 1.00 72.00 177 GLY A O 1
ATOM 1354 N N . ALA A 1 178 ? 19.821 10.175 30.039 1.00 70.25 178 ALA A N 1
ATOM 1355 C CA . ALA A 1 178 ? 20.431 11.485 29.803 1.00 70.25 178 ALA A CA 1
ATOM 1356 C C . ALA A 1 178 ? 19.535 12.680 30.183 1.00 70.25 178 ALA A C 1
ATOM 1358 O O . ALA A 1 178 ? 18.334 12.721 29.912 1.00 70.25 178 ALA A O 1
ATOM 1359 N N . THR A 1 179 ? 20.168 13.703 30.755 1.00 76.62 179 THR A N 1
ATOM 1360 C CA . THR A 1 179 ? 19.547 14.993 31.085 1.00 76.62 179 THR A CA 1
ATOM 1361 C C . THR A 1 179 ? 19.280 15.840 29.831 1.00 76.62 179 THR A C 1
ATOM 1363 O O . THR A 1 179 ? 19.906 15.656 28.785 1.00 76.62 179 THR A O 1
ATOM 1366 N N . THR A 1 180 ? 18.389 16.835 29.928 1.00 76.31 180 THR A N 1
ATOM 1367 C CA . THR A 1 180 ? 18.029 17.737 28.812 1.00 76.31 180 THR A CA 1
ATOM 1368 C C . THR A 1 180 ? 19.241 18.436 28.177 1.00 76.31 180 THR A C 1
ATOM 1370 O O . THR A 1 180 ? 19.262 18.648 26.965 1.00 76.31 180 THR A O 1
ATOM 1373 N N . ALA A 1 181 ? 20.269 18.759 28.970 1.00 77.06 181 ALA A N 1
ATOM 1374 C CA . ALA A 1 181 ? 21.511 19.362 28.483 1.00 77.06 181 ALA A CA 1
ATOM 1375 C C . ALA A 1 181 ? 22.345 18.382 27.634 1.00 77.06 181 ALA A C 1
ATOM 1377 O O . ALA A 1 181 ? 22.808 18.746 26.557 1.00 77.06 181 ALA A O 1
ATOM 1378 N N . GLN A 1 182 ? 22.452 17.120 28.057 1.00 75.88 182 GLN A N 1
ATOM 1379 C CA . GLN A 1 182 ? 23.176 16.071 27.326 1.00 75.88 182 GLN A CA 1
ATOM 1380 C C . GLN A 1 182 ? 22.477 15.697 26.013 1.00 75.88 182 GLN A C 1
ATOM 1382 O O . GLN A 1 182 ? 23.131 15.452 25.003 1.00 75.88 182 GLN A O 1
ATOM 1387 N N . VAL A 1 183 ? 21.139 15.718 25.990 1.00 80.12 183 VAL A N 1
ATOM 1388 C CA . VAL A 1 183 ? 20.361 15.541 24.751 1.00 80.12 183 VAL A CA 1
ATOM 1389 C C . VAL A 1 183 ? 20.601 16.696 23.773 1.00 80.12 183 VAL A C 1
ATOM 1391 O O . VAL A 1 183 ? 20.631 16.482 22.561 1.00 80.12 183 VAL A O 1
ATOM 1394 N N . ARG A 1 184 ? 20.770 17.926 24.272 1.00 79.19 184 ARG A N 1
ATOM 1395 C CA . ARG A 1 184 ? 21.076 19.089 23.432 1.00 79.19 184 ARG A CA 1
ATOM 1396 C C . ARG A 1 184 ? 22.485 18.998 22.839 1.00 79.19 184 ARG A C 1
ATOM 1398 O O . ARG A 1 184 ? 22.626 19.182 21.636 1.00 79.19 184 ARG A O 1
ATOM 1405 N N . GLU A 1 185 ? 23.482 18.638 23.641 1.00 80.31 185 GLU A N 1
ATOM 1406 C CA . GLU A 1 185 ? 24.866 18.450 23.183 1.00 80.31 185 GLU A CA 1
ATOM 1407 C C . GLU A 1 185 ? 24.976 17.325 22.135 1.00 80.31 185 GLU A C 1
ATOM 1409 O O . GLU A 1 185 ? 25.623 17.488 21.103 1.00 80.31 185 GLU A O 1
ATOM 1414 N N . ALA A 1 186 ? 24.276 16.206 22.349 1.00 80.69 186 ALA A N 1
ATOM 1415 C CA . ALA A 1 186 ? 24.166 15.111 21.384 1.00 80.69 186 ALA A CA 1
ATOM 1416 C C . ALA A 1 186 ? 23.589 15.571 20.029 1.00 80.69 186 ALA A C 1
ATOM 1418 O O . ALA A 1 186 ? 24.112 15.228 18.967 1.00 80.69 186 ALA A O 1
ATOM 1419 N N . LYS A 1 187 ? 22.537 16.402 20.056 1.00 79.31 187 LYS A N 1
ATOM 1420 C CA . LYS A 1 187 ? 21.957 16.999 18.843 1.00 79.31 187 LYS A CA 1
ATOM 1421 C C . LYS A 1 187 ? 22.919 17.966 18.161 1.00 79.31 187 LYS A C 1
ATOM 1423 O O . LYS A 1 187 ? 23.017 17.939 16.940 1.00 79.31 187 LYS A O 1
ATOM 1428 N N . GLU A 1 188 ? 23.617 18.808 18.918 1.00 83.50 188 GLU A N 1
ATOM 1429 C CA . GLU A 1 188 ? 24.594 19.758 18.373 1.00 83.50 188 GLU A CA 1
ATOM 1430 C C . GLU A 1 188 ? 25.751 19.025 17.673 1.00 83.50 188 GLU A C 1
ATOM 1432 O O . GLU A 1 188 ? 26.077 19.375 16.540 1.00 83.50 188 GLU A O 1
ATOM 1437 N N . LYS A 1 189 ? 26.285 17.946 18.265 1.00 82.12 189 LYS A N 1
ATOM 1438 C CA . LYS A 1 189 ? 27.322 17.096 17.645 1.00 82.12 189 LYS A CA 1
ATOM 1439 C C . LYS A 1 189 ? 26.856 16.458 16.338 1.00 82.12 189 LYS A C 1
ATOM 1441 O O . LYS A 1 189 ? 27.572 16.493 15.339 1.00 82.12 189 LYS A O 1
ATOM 1446 N N . TYR A 1 190 ? 25.633 15.930 16.311 1.00 83.25 190 TYR A N 1
ATOM 1447 C CA . TYR A 1 190 ? 25.066 15.378 15.082 1.00 83.25 190 TYR A CA 1
ATOM 1448 C C . TYR A 1 190 ? 24.850 16.456 14.004 1.00 83.25 190 TYR A C 1
ATOM 1450 O O . TYR A 1 190 ? 25.141 16.234 12.829 1.00 83.25 190 TYR A O 1
ATOM 1458 N N . MET A 1 191 ? 24.386 17.649 14.390 1.00 81.25 191 MET A N 1
ATOM 1459 C CA . MET A 1 191 ? 24.201 18.770 13.462 1.00 81.25 191 MET A CA 1
ATOM 1460 C C . MET A 1 191 ? 25.530 19.291 12.903 1.00 81.25 191 MET A C 1
ATOM 1462 O O . MET A 1 191 ? 25.588 19.609 11.718 1.00 81.25 191 MET A O 1
ATOM 1466 N N . GLN A 1 192 ? 26.591 19.342 13.714 1.00 85.38 192 GLN A N 1
ATOM 1467 C CA . GLN A 1 192 ? 27.946 19.669 13.252 1.00 85.38 192 GLN A CA 1
ATOM 1468 C C . GLN A 1 192 ? 28.432 18.647 12.223 1.00 85.38 192 GLN A C 1
ATOM 1470 O O . GLN A 1 192 ? 28.842 19.027 11.128 1.00 85.38 192 GLN A O 1
ATOM 1475 N N . TRP A 1 193 ? 28.262 17.352 12.507 1.00 87.62 193 TRP A N 1
ATOM 1476 C CA . TRP A 1 193 ? 28.615 16.300 11.558 1.00 87.62 193 TRP A CA 1
ATOM 1477 C C . TRP A 1 193 ? 27.861 16.437 10.224 1.00 87.62 193 TRP A C 1
ATOM 1479 O O . TRP A 1 193 ? 28.472 16.330 9.159 1.00 87.62 193 TRP A O 1
ATOM 1489 N N . ILE A 1 194 ? 26.552 16.738 10.262 1.00 81.88 194 ILE A N 1
ATOM 1490 C CA . ILE A 1 194 ? 25.764 17.029 9.053 1.00 81.88 194 ILE A CA 1
ATOM 1491 C C . ILE A 1 194 ? 26.351 18.226 8.301 1.00 81.88 194 ILE A C 1
ATOM 1493 O O . ILE A 1 194 ? 26.502 18.153 7.084 1.00 81.88 194 ILE A O 1
ATOM 1497 N N . GLN A 1 195 ? 26.657 19.329 8.987 1.00 80.56 195 GLN A N 1
ATOM 1498 C CA . GLN A 1 195 ? 27.190 20.532 8.342 1.00 80.56 195 GLN A CA 1
ATOM 1499 C C . GLN A 1 195 ? 28.525 20.268 7.638 1.00 80.56 195 GLN A C 1
ATOM 1501 O O . GLN A 1 195 ? 28.734 20.766 6.532 1.00 80.56 195 GLN A O 1
ATOM 1506 N N . GLU A 1 196 ? 29.387 19.456 8.244 1.00 85.06 196 GLU A N 1
ATOM 1507 C CA . GLU A 1 196 ? 30.698 19.100 7.702 1.00 85.06 196 GLU A CA 1
ATOM 1508 C C . GLU A 1 196 ? 30.596 18.134 6.510 1.00 85.06 196 GLU A C 1
ATOM 1510 O O . GLU A 1 196 ? 31.219 18.364 5.476 1.00 85.06 196 GLU A O 1
ATOM 1515 N N . HIS A 1 197 ? 29.771 17.086 6.610 1.00 81.12 197 HIS A N 1
ATOM 1516 C CA . HIS A 1 197 ? 29.823 15.955 5.673 1.00 81.12 197 HIS A CA 1
ATOM 1517 C C . HIS A 1 197 ? 28.688 15.945 4.637 1.00 81.12 197 HIS A C 1
ATOM 1519 O O . HIS A 1 197 ? 28.846 15.399 3.544 1.00 81.12 197 HIS A O 1
ATOM 1525 N N . ALA A 1 198 ? 27.528 16.555 4.918 1.00 74.62 198 ALA A N 1
ATOM 1526 C CA . ALA A 1 198 ? 26.362 16.435 4.034 1.00 74.62 198 ALA A CA 1
ATOM 1527 C C . ALA A 1 198 ? 26.595 17.049 2.649 1.00 74.62 198 ALA A C 1
ATOM 1529 O O . ALA A 1 198 ? 26.051 16.560 1.657 1.00 74.62 198 ALA A O 1
ATOM 1530 N N . ARG A 1 199 ? 27.402 18.114 2.559 1.00 81.06 199 ARG A N 1
ATOM 1531 C CA . ARG A 1 199 ? 27.702 18.762 1.276 1.00 81.06 199 ARG A CA 1
ATOM 1532 C C . ARG A 1 199 ? 28.527 17.857 0.367 1.00 81.06 199 ARG A C 1
ATOM 1534 O O . ARG A 1 199 ? 28.228 17.775 -0.821 1.00 81.06 199 ARG A O 1
ATOM 1541 N N . GLU A 1 200 ? 29.521 17.172 0.921 1.00 83.62 200 GLU A N 1
ATOM 1542 C CA . GLU A 1 200 ? 30.373 16.245 0.179 1.00 83.62 200 GLU A CA 1
ATOM 1543 C C . GLU A 1 200 ? 29.561 15.061 -0.353 1.00 83.62 200 GLU A C 1
ATOM 1545 O O . GLU A 1 200 ? 29.530 14.832 -1.563 1.00 83.62 200 GLU A O 1
ATOM 1550 N N . PHE A 1 201 ? 28.796 14.387 0.514 1.00 82.25 201 PHE A N 1
ATOM 1551 C CA . PHE A 1 201 ? 27.924 13.284 0.097 1.00 82.25 201 PHE A CA 1
ATOM 1552 C C . PHE A 1 201 ? 26.902 13.719 -0.956 1.00 82.25 201 PHE A C 1
ATOM 1554 O O . PHE A 1 201 ? 26.721 13.035 -1.963 1.00 82.25 201 PHE A O 1
ATOM 1561 N N . LYS A 1 202 ? 26.265 14.885 -0.778 1.00 79.06 202 LYS A N 1
ATOM 1562 C CA . LYS A 1 202 ? 25.313 15.420 -1.760 1.00 79.06 202 LYS A CA 1
ATOM 1563 C C . LYS A 1 202 ? 25.980 15.682 -3.110 1.00 79.06 202 LYS A C 1
ATOM 1565 O O . LYS A 1 202 ? 25.394 15.351 -4.137 1.00 79.06 202 LYS A O 1
ATOM 1570 N N . ASN A 1 203 ? 27.190 16.239 -3.125 1.00 85.12 203 ASN A N 1
ATOM 1571 C CA . ASN A 1 203 ? 27.938 16.488 -4.357 1.00 85.12 203 ASN A CA 1
ATOM 1572 C C . ASN A 1 203 ? 28.350 15.180 -5.050 1.00 85.12 203 ASN A C 1
ATOM 1574 O O . ASN A 1 203 ? 28.218 15.075 -6.270 1.00 85.12 203 ASN A O 1
ATOM 1578 N N . ASN A 1 204 ? 28.786 14.171 -4.294 1.00 84.94 204 ASN A N 1
ATOM 1579 C CA . ASN A 1 204 ? 29.170 12.866 -4.837 1.00 84.94 204 ASN A CA 1
ATOM 1580 C C .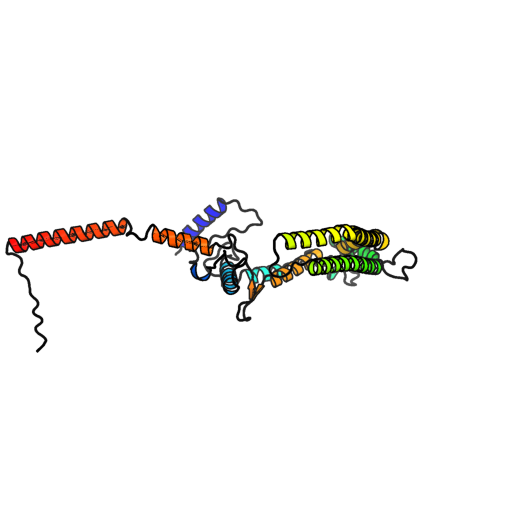 ASN A 1 204 ? 27.962 12.137 -5.443 1.00 84.94 204 ASN A C 1
ATOM 1582 O O . ASN A 1 204 ? 28.012 11.724 -6.606 1.00 84.94 204 ASN A O 1
ATOM 1586 N N . ILE A 1 205 ? 26.841 12.081 -4.714 1.00 81.75 205 ILE A N 1
ATOM 1587 C CA . ILE A 1 205 ? 25.572 11.524 -5.208 1.00 81.75 205 ILE A CA 1
ATOM 1588 C C . ILE A 1 205 ? 25.113 12.275 -6.461 1.00 81.75 205 ILE A C 1
ATOM 1590 O O . ILE A 1 205 ? 24.765 11.644 -7.461 1.00 81.75 205 ILE A O 1
ATOM 1594 N N . GLN A 1 206 ? 25.144 13.612 -6.439 1.00 83.06 206 GLN A N 1
ATOM 1595 C CA . GLN A 1 206 ? 24.740 14.436 -7.579 1.00 83.06 206 GLN A CA 1
ATOM 1596 C C . GLN A 1 206 ? 25.634 14.188 -8.796 1.00 83.06 206 GLN A C 1
ATOM 1598 O O . GLN A 1 206 ? 25.131 14.086 -9.910 1.00 83.06 206 GLN A O 1
ATOM 1603 N N . THR A 1 207 ? 26.943 14.040 -8.603 1.00 88.81 207 THR A N 1
ATOM 1604 C CA . THR A 1 207 ? 27.890 13.772 -9.694 1.00 88.81 207 THR A CA 1
ATOM 1605 C C . THR A 1 207 ? 27.606 12.421 -10.344 1.00 88.81 207 THR A C 1
ATOM 1607 O O . THR A 1 207 ? 27.505 12.343 -11.567 1.00 88.81 207 THR A O 1
ATOM 1610 N N . LYS A 1 208 ? 27.396 11.361 -9.548 1.00 88.31 208 LYS A N 1
ATOM 1611 C CA . LYS A 1 208 ? 27.014 10.043 -10.086 1.00 88.31 208 LYS A CA 1
ATOM 1612 C C . LYS A 1 208 ? 25.639 10.061 -10.748 1.00 88.31 208 LYS A C 1
ATOM 1614 O O . LYS A 1 208 ? 25.445 9.385 -11.753 1.00 88.31 208 LYS A O 1
ATOM 1619 N N . TYR A 1 209 ? 24.701 10.850 -10.227 1.00 84.50 209 TYR A N 1
ATOM 1620 C CA . TYR A 1 209 ? 23.394 11.031 -10.852 1.00 84.50 209 TYR A CA 1
ATOM 1621 C C . TYR A 1 209 ? 23.506 11.727 -12.214 1.00 84.50 209 TYR A C 1
ATOM 1623 O O . TYR A 1 209 ? 22.927 11.257 -13.188 1.00 84.50 209 TYR A O 1
ATOM 1631 N N . MET A 1 210 ? 24.284 12.808 -12.314 1.00 84.19 210 MET A N 1
ATOM 1632 C CA . MET A 1 210 ? 24.504 13.511 -13.582 1.00 84.19 210 MET A CA 1
ATOM 1633 C C . MET A 1 210 ? 25.230 12.628 -14.600 1.00 84.19 210 MET A C 1
ATOM 1635 O O . MET A 1 210 ? 24.847 12.604 -15.766 1.00 84.19 210 MET A O 1
ATOM 1639 N N . ASP A 1 211 ? 26.216 11.843 -14.162 1.00 87.62 211 ASP A N 1
ATOM 1640 C CA . ASP A 1 211 ? 26.884 10.846 -15.003 1.00 87.62 211 ASP A CA 1
ATOM 1641 C C . ASP A 1 211 ? 25.906 9.768 -15.503 1.00 87.62 211 ASP A C 1
ATOM 1643 O O . ASP A 1 211 ? 25.933 9.394 -16.673 1.00 87.62 211 ASP A O 1
ATOM 1647 N N . TRP A 1 212 ? 24.980 9.310 -14.658 1.00 87.50 212 TRP A N 1
ATOM 1648 C CA . TRP A 1 212 ? 23.926 8.380 -15.066 1.00 87.50 212 TRP A CA 1
ATOM 1649 C C . TRP A 1 212 ? 22.938 9.003 -16.060 1.00 87.50 212 TRP A C 1
ATOM 1651 O O . TRP A 1 212 ? 22.550 8.358 -17.033 1.00 87.50 212 TRP A O 1
ATOM 1661 N N . VAL A 1 213 ? 22.561 10.266 -15.862 1.00 82.31 213 VAL A N 1
ATOM 1662 C CA . VAL A 1 213 ? 21.675 10.991 -16.780 1.00 82.31 213 VAL A CA 1
ATOM 1663 C C . VAL A 1 213 ? 22.314 11.158 -18.155 1.00 82.31 213 VAL A C 1
ATOM 1665 O O . VAL A 1 213 ? 21.668 10.851 -19.156 1.00 82.31 213 VAL A O 1
ATOM 1668 N N . VAL A 1 214 ? 23.563 11.623 -18.198 1.00 86.25 214 VAL A N 1
ATOM 1669 C CA . VAL A 1 214 ? 24.248 11.991 -19.443 1.00 86.25 214 VAL A CA 1
ATOM 1670 C C . VAL A 1 214 ? 24.827 10.766 -20.148 1.00 86.25 214 VAL A C 1
ATOM 1672 O O . VAL A 1 214 ? 24.535 10.547 -21.318 1.00 86.25 214 VAL A O 1
ATOM 1675 N N . HIS A 1 215 ? 25.611 9.946 -19.444 1.00 85.75 215 HIS A N 1
ATOM 1676 C CA . HIS A 1 215 ? 26.341 8.820 -20.041 1.00 85.75 215 HIS A CA 1
ATOM 1677 C C . HIS A 1 215 ? 25.652 7.470 -19.838 1.00 85.75 215 HIS A C 1
ATOM 1679 O O . HIS A 1 215 ? 25.996 6.501 -20.499 1.00 85.75 215 HIS A O 1
ATOM 1685 N N . GLY A 1 216 ? 24.692 7.375 -18.917 1.00 85.00 216 GLY A N 1
ATOM 1686 C CA . GLY A 1 216 ? 23.856 6.184 -18.750 1.00 85.00 216 GLY A CA 1
ATOM 1687 C C . GLY A 1 216 ? 22.504 6.280 -19.452 1.00 85.00 216 GLY A C 1
ATOM 1688 O O . GLY A 1 216 ? 21.668 5.405 -19.252 1.00 85.00 216 GLY A O 1
ATOM 1689 N N . TYR A 1 217 ? 22.268 7.341 -20.233 1.00 87.69 217 TYR A N 1
ATOM 1690 C CA . TYR A 1 217 ? 21.038 7.568 -20.996 1.00 87.69 217 TYR A CA 1
ATOM 1691 C C . TYR A 1 217 ? 19.754 7.462 -20.163 1.00 87.69 217 TYR A C 1
ATOM 1693 O O . TYR A 1 217 ? 18.726 7.025 -20.683 1.00 87.69 217 TYR A O 1
ATOM 1701 N N . LYS A 1 218 ? 19.798 7.864 -18.881 1.00 81.94 218 LYS A N 1
ATOM 1702 C CA . LYS A 1 218 ? 18.742 7.583 -17.895 1.00 81.94 218 LYS A CA 1
ATOM 1703 C C . LYS A 1 218 ? 17.331 7.814 -18.436 1.00 81.94 218 LYS A C 1
ATOM 1705 O O . LYS A 1 218 ? 16.515 6.905 -18.419 1.00 81.94 218 LYS A O 1
ATOM 1710 N N . PHE A 1 219 ? 17.050 9.012 -18.948 1.00 82.50 219 PHE A N 1
ATOM 1711 C CA . PHE A 1 219 ? 15.704 9.366 -19.406 1.00 82.50 219 PHE A CA 1
ATOM 1712 C C . PHE A 1 219 ? 15.268 8.610 -20.663 1.00 82.50 219 PHE A C 1
ATOM 1714 O O . PHE A 1 219 ? 14.103 8.241 -20.773 1.00 82.50 219 PHE A O 1
ATOM 1721 N N . MET A 1 220 ? 16.186 8.362 -21.599 1.00 79.62 220 MET A N 1
ATOM 1722 C CA . MET A 1 220 ? 15.869 7.644 -22.836 1.00 79.62 220 MET A CA 1
ATOM 1723 C C . MET A 1 220 ? 15.642 6.158 -22.563 1.00 79.62 220 MET A C 1
ATOM 1725 O O . MET A 1 220 ? 14.692 5.573 -23.075 1.00 79.62 220 MET A O 1
ATOM 1729 N N . VAL A 1 221 ? 16.478 5.554 -21.719 1.00 83.69 221 VAL A N 1
ATOM 1730 C CA . VAL A 1 221 ? 16.311 4.163 -21.292 1.00 83.69 221 VAL A CA 1
ATOM 1731 C C . VAL A 1 221 ? 15.049 4.009 -20.437 1.00 83.69 221 VAL A C 1
ATOM 1733 O O . VAL A 1 221 ? 14.281 3.093 -20.702 1.00 83.69 221 VAL A O 1
ATOM 1736 N N . ASP A 1 222 ? 14.750 4.933 -19.514 1.00 75.44 222 ASP A N 1
ATOM 1737 C CA . ASP A 1 222 ? 13.491 4.950 -18.745 1.00 75.44 222 ASP A CA 1
ATOM 1738 C C . ASP A 1 222 ? 12.260 5.064 -19.659 1.00 75.44 222 ASP A C 1
ATOM 1740 O O . ASP A 1 222 ? 11.265 4.365 -19.464 1.00 75.44 222 ASP A O 1
ATOM 1744 N N . PHE A 1 223 ? 12.325 5.918 -20.684 1.00 77.00 223 PHE A N 1
ATOM 1745 C CA . PHE A 1 223 ? 11.256 6.070 -21.669 1.00 77.00 223 PHE A CA 1
ATOM 1746 C C . PHE A 1 223 ? 11.035 4.778 -22.464 1.00 77.00 223 PHE A C 1
ATOM 1748 O O . PHE A 1 223 ? 9.911 4.283 -22.538 1.00 77.00 223 PHE A O 1
ATOM 1755 N N . HIS A 1 224 ? 12.100 4.197 -23.023 1.00 77.31 224 HIS A N 1
ATOM 1756 C CA . HIS A 1 224 ? 12.000 2.960 -23.795 1.00 77.31 224 HIS A CA 1
ATOM 1757 C C . HIS A 1 224 ? 11.652 1.753 -22.923 1.00 77.31 224 HIS A C 1
ATOM 1759 O O . HIS A 1 224 ? 10.902 0.896 -23.383 1.00 77.31 224 HIS A O 1
ATOM 1765 N N . PHE A 1 225 ? 12.080 1.711 -21.658 1.00 75.56 225 PHE A N 1
ATOM 1766 C CA . PHE A 1 225 ? 11.550 0.761 -20.686 1.00 75.56 225 PHE A CA 1
ATOM 1767 C C . PHE A 1 225 ? 10.064 0.984 -20.452 1.00 75.56 225 PHE A C 1
ATOM 1769 O O . PHE A 1 225 ? 9.341 0.007 -20.453 1.00 75.56 225 PHE A O 1
ATOM 1776 N N . GLY A 1 226 ? 9.567 2.217 -20.343 1.00 64.62 226 GLY A N 1
ATOM 1777 C CA . GLY A 1 226 ? 8.128 2.483 -20.244 1.00 64.62 226 GLY A CA 1
ATOM 1778 C C . GLY A 1 226 ? 7.315 1.985 -21.449 1.00 64.62 226 GLY A C 1
ATOM 1779 O O . GLY A 1 226 ? 6.157 1.610 -21.292 1.00 64.62 226 GLY A O 1
ATOM 1780 N N . VAL A 1 227 ? 7.921 1.942 -22.642 1.00 70.19 227 VAL A N 1
ATOM 1781 C CA . VAL A 1 227 ? 7.297 1.426 -23.877 1.00 70.19 227 VAL A CA 1
ATOM 1782 C C . VAL A 1 227 ? 7.425 -0.099 -24.007 1.00 70.19 227 VAL A C 1
ATOM 1784 O O . VAL A 1 227 ? 6.486 -0.758 -24.454 1.00 70.19 227 VAL A O 1
ATOM 1787 N N . VAL A 1 228 ? 8.573 -0.672 -23.631 1.00 65.06 228 VAL A N 1
ATOM 1788 C CA . VAL A 1 228 ? 8.832 -2.127 -23.613 1.00 65.06 228 VAL A CA 1
ATOM 1789 C C . VAL A 1 228 ? 8.131 -2.811 -22.443 1.00 65.06 228 VAL A C 1
ATOM 1791 O O . VAL A 1 228 ? 7.754 -3.979 -22.546 1.00 65.06 228 VAL A O 1
ATOM 1794 N N . ASP A 1 229 ? 7.874 -2.072 -21.366 1.00 60.69 229 ASP A N 1
ATOM 1795 C CA . ASP A 1 229 ? 7.000 -2.426 -20.253 1.00 60.69 229 ASP A CA 1
ATOM 1796 C C . ASP A 1 229 ? 5.527 -2.336 -20.703 1.00 60.69 229 ASP A C 1
ATOM 1798 O O . ASP A 1 229 ? 4.682 -1.651 -20.128 1.00 60.69 229 ASP A O 1
ATOM 1802 N N . ILE A 1 230 ? 5.194 -3.113 -21.741 1.00 52.03 230 ILE A N 1
ATOM 1803 C CA . ILE A 1 230 ? 3.818 -3.435 -22.146 1.00 52.03 230 ILE A CA 1
ATOM 1804 C C . ILE A 1 230 ? 3.107 -4.231 -21.037 1.00 52.03 230 ILE A C 1
ATOM 1806 O O . ILE A 1 230 ? 1.895 -4.447 -21.065 1.00 52.03 230 ILE A O 1
ATOM 1810 N N . SER A 1 231 ? 3.853 -4.635 -20.003 1.00 51.28 231 SER A N 1
ATOM 1811 C CA . SER A 1 231 ? 3.287 -5.128 -18.767 1.00 51.28 231 SER A CA 1
ATOM 1812 C C . SER A 1 231 ? 2.642 -4.016 -17.942 1.00 51.28 231 SER A C 1
ATOM 1814 O O . SER A 1 231 ? 1.978 -4.354 -16.987 1.00 51.28 231 SER A O 1
ATOM 1816 N N . SER A 1 232 ? 2.671 -2.726 -18.299 1.00 56.53 232 SER A N 1
ATOM 1817 C CA . SER A 1 232 ? 2.024 -1.679 -17.485 1.00 56.53 232 SER A CA 1
ATOM 1818 C C . SER A 1 232 ? 0.580 -2.013 -17.064 1.00 56.53 232 SER A C 1
ATOM 1820 O O . SER A 1 232 ? 0.216 -1.750 -15.927 1.00 56.53 232 SER A O 1
ATOM 1822 N N . GLY A 1 233 ? -0.224 -2.684 -17.900 1.00 56.03 233 GLY A N 1
ATOM 1823 C CA . GLY A 1 233 ? -1.517 -3.254 -17.498 1.00 56.03 233 GLY A CA 1
ATOM 1824 C C . GLY A 1 233 ? -1.398 -4.524 -16.642 1.00 56.03 233 GLY A C 1
ATOM 1825 O O . GLY A 1 233 ? -1.976 -4.590 -15.560 1.00 56.03 233 GLY A O 1
ATOM 1826 N N . MET A 1 234 ? -0.635 -5.522 -17.103 1.00 58.16 234 MET A N 1
ATOM 1827 C CA . MET A 1 234 ? -0.485 -6.819 -16.427 1.00 58.16 234 MET A CA 1
ATOM 1828 C C . MET A 1 234 ? 0.287 -6.714 -15.107 1.00 58.16 234 MET A C 1
ATOM 1830 O O . MET A 1 234 ? -0.184 -7.203 -14.105 1.00 58.16 234 MET A O 1
ATOM 1834 N N . LYS A 1 235 ? 1.419 -6.019 -15.064 1.00 62.03 235 LYS A N 1
ATOM 1835 C CA . LYS A 1 235 ? 2.161 -5.590 -13.874 1.00 62.03 235 LYS A CA 1
ATOM 1836 C C . LYS A 1 235 ? 1.348 -4.681 -12.976 1.00 62.03 235 LYS A C 1
ATOM 1838 O O . LYS A 1 235 ? 1.526 -4.767 -11.777 1.00 62.03 235 LYS A O 1
ATOM 1843 N N . ARG A 1 236 ? 0.431 -3.837 -13.469 1.00 64.19 236 ARG A N 1
ATOM 1844 C CA . ARG A 1 236 ? -0.513 -3.156 -12.556 1.00 64.19 236 ARG A CA 1
ATOM 1845 C C . ARG A 1 236 ? -1.468 -4.146 -11.907 1.00 64.19 236 ARG A C 1
ATOM 1847 O O . ARG A 1 236 ? -1.727 -4.006 -10.717 1.00 64.19 236 ARG A O 1
ATOM 1854 N N . ILE A 1 237 ? -1.963 -5.130 -12.654 1.00 66.19 237 ILE A N 1
ATOM 1855 C CA . ILE A 1 237 ? -2.808 -6.206 -12.123 1.00 66.19 237 ILE A CA 1
ATOM 1856 C C . ILE A 1 237 ? -2.006 -7.081 -11.154 1.00 66.19 237 ILE A C 1
ATOM 1858 O O . ILE A 1 237 ? -2.466 -7.310 -10.047 1.00 66.19 237 ILE A O 1
ATOM 1862 N N . GLU A 1 238 ? -0.785 -7.473 -11.499 1.00 70.69 238 GLU A N 1
ATOM 1863 C CA . GLU A 1 238 ? 0.099 -8.308 -10.688 1.00 70.69 238 GLU A CA 1
ATOM 1864 C C . GLU A 1 238 ? 0.596 -7.562 -9.453 1.00 70.69 238 GLU A C 1
ATOM 1866 O O . GLU A 1 238 ? 0.504 -8.085 -8.355 1.00 70.69 238 GLU A O 1
ATOM 1871 N N . ASN A 1 239 ? 0.990 -6.292 -9.577 1.00 72.25 239 ASN A N 1
ATOM 1872 C CA . ASN A 1 239 ? 1.273 -5.434 -8.426 1.00 72.25 239 ASN A CA 1
ATOM 1873 C C . ASN A 1 239 ? 0.028 -5.263 -7.553 1.00 72.25 239 ASN A C 1
ATOM 1875 O O . ASN A 1 239 ? 0.161 -5.150 -6.342 1.00 72.25 239 ASN A O 1
ATOM 1879 N N . SER A 1 240 ? -1.175 -5.235 -8.139 1.00 69.31 240 SER A N 1
ATOM 1880 C CA . SER A 1 240 ? -2.418 -5.195 -7.362 1.00 69.31 240 SER A CA 1
ATOM 1881 C C . SER A 1 240 ? -2.669 -6.524 -6.654 1.00 69.31 240 SER A C 1
ATOM 1883 O O . SER A 1 240 ? -3.068 -6.501 -5.497 1.00 69.31 240 SER A O 1
ATOM 1885 N N . LYS A 1 241 ? -2.387 -7.667 -7.291 1.00 76.00 241 LYS A N 1
ATOM 1886 C CA . LYS A 1 241 ? -2.459 -9.003 -6.678 1.00 76.00 241 LYS A CA 1
ATOM 1887 C C . LYS A 1 241 ? -1.436 -9.159 -5.553 1.00 76.00 241 LYS A C 1
ATOM 1889 O O . LYS A 1 241 ? -1.795 -9.607 -4.473 1.00 76.00 241 LYS A O 1
ATOM 1894 N N . GLU A 1 242 ? -0.199 -8.728 -5.766 1.00 75.06 242 GLU A N 1
ATOM 1895 C CA . GLU A 1 242 ? 0.873 -8.745 -4.768 1.00 75.06 242 GLU A CA 1
ATOM 1896 C C . GLU A 1 242 ? 0.598 -7.779 -3.616 1.00 75.06 242 GLU A C 1
ATOM 1898 O O . GLU A 1 242 ? 0.698 -8.157 -2.454 1.00 75.06 242 GLU A O 1
ATOM 1903 N N . ALA A 1 243 ? 0.161 -6.548 -3.895 1.00 74.88 243 ALA A N 1
ATOM 1904 C CA . ALA A 1 243 ? -0.282 -5.626 -2.852 1.00 74.88 243 ALA A CA 1
ATOM 1905 C C . ALA A 1 243 ? -1.436 -6.225 -2.040 1.00 74.88 243 ALA A C 1
ATOM 1907 O O . ALA A 1 243 ? -1.460 -6.103 -0.822 1.00 74.88 243 ALA A O 1
ATOM 1908 N N . TYR A 1 244 ? -2.364 -6.914 -2.701 1.00 73.56 244 TYR A N 1
ATOM 1909 C CA . TYR A 1 244 ? -3.482 -7.575 -2.052 1.00 73.56 244 TYR A CA 1
ATOM 1910 C C . TYR A 1 244 ? -3.059 -8.760 -1.173 1.00 73.56 244 TYR A C 1
ATOM 1912 O O . TYR A 1 244 ? -3.540 -8.876 -0.048 1.00 73.56 244 TYR A O 1
ATOM 1920 N N . ARG A 1 245 ? -2.117 -9.590 -1.637 1.00 73.56 245 ARG A N 1
ATOM 1921 C CA . ARG A 1 245 ? -1.479 -10.643 -0.826 1.00 73.56 245 ARG A CA 1
ATOM 1922 C C . ARG A 1 245 ? -0.759 -10.047 0.383 1.00 73.56 245 ARG A C 1
ATOM 1924 O O . ARG A 1 245 ? -0.936 -10.515 1.495 1.00 73.56 245 ARG A O 1
ATOM 1931 N N . ASN A 1 246 ? -0.035 -8.947 0.204 1.00 76.88 246 ASN A N 1
ATOM 1932 C CA . ASN A 1 246 ? 0.657 -8.263 1.301 1.00 76.88 246 ASN A CA 1
ATOM 1933 C C . ASN A 1 246 ? -0.288 -7.599 2.317 1.00 76.88 246 ASN A C 1
ATOM 1935 O O . ASN A 1 246 ? 0.144 -7.221 3.405 1.00 76.88 246 ASN A O 1
ATOM 1939 N N . LEU A 1 247 ? -1.570 -7.444 1.979 1.00 74.81 247 LEU A N 1
ATOM 1940 C CA . LEU A 1 247 ? -2.589 -6.914 2.879 1.00 74.81 247 LEU A CA 1
ATOM 1941 C C . LEU A 1 247 ? -3.260 -8.004 3.723 1.00 74.81 247 LEU A C 1
ATOM 1943 O O . LEU A 1 247 ? -4.107 -7.663 4.546 1.00 74.81 247 LEU A O 1
ATOM 1947 N N . THR A 1 248 ? -2.918 -9.287 3.575 1.00 76.19 248 THR A N 1
ATOM 1948 C CA . THR A 1 248 ? -3.524 -10.348 4.389 1.00 76.19 248 THR A CA 1
ATOM 1949 C C . THR A 1 248 ? -2.986 -10.363 5.820 1.00 76.19 248 THR A C 1
ATOM 1951 O O . THR A 1 248 ? -1.784 -10.357 6.067 1.00 76.19 248 THR A O 1
ATOM 1954 N N . VAL A 1 249 ? -3.904 -10.433 6.776 1.00 75.06 249 VAL A N 1
ATOM 1955 C CA . VAL A 1 249 ? -3.684 -10.711 8.189 1.00 75.06 249 VAL A CA 1
ATOM 1956 C C . VAL A 1 249 ? -3.869 -12.209 8.414 1.00 75.06 249 VAL A C 1
ATOM 1958 O O . VAL A 1 249 ? -4.948 -12.761 8.185 1.00 75.06 249 VAL A O 1
ATOM 1961 N N . ILE A 1 250 ? -2.811 -12.860 8.886 1.00 74.94 250 ILE A N 1
ATOM 1962 C CA . ILE A 1 250 ? -2.830 -14.275 9.257 1.00 74.94 250 ILE A CA 1
ATOM 1963 C C . ILE A 1 250 ? -3.409 -14.392 10.668 1.00 74.94 250 ILE A C 1
ATOM 1965 O O . ILE A 1 250 ? -3.025 -13.650 11.578 1.00 74.94 250 ILE A O 1
ATOM 1969 N N . ALA A 1 251 ? -4.363 -15.301 10.850 1.00 72.06 251 ALA A N 1
ATOM 1970 C CA . ALA A 1 251 ? -4.941 -15.577 12.154 1.00 72.06 251 ALA A CA 1
ATOM 1971 C C . ALA A 1 251 ? -3.883 -16.130 13.137 1.00 72.06 251 ALA A C 1
ATOM 1973 O O . ALA A 1 251 ? -2.884 -16.708 12.707 1.00 72.06 251 ALA A O 1
ATOM 1974 N N . PRO A 1 252 ? -4.074 -15.975 14.462 1.00 68.25 252 PRO A N 1
ATOM 1975 C CA . PRO A 1 252 ? -3.086 -16.404 15.460 1.00 68.25 252 PRO A CA 1
ATOM 1976 C C . PRO A 1 252 ? -2.744 -17.901 15.418 1.00 68.25 252 PRO A C 1
ATOM 1978 O O . PRO A 1 252 ? -1.692 -18.303 15.902 1.00 68.25 252 PRO A O 1
ATOM 1981 N N . ASP A 1 253 ? -3.636 -18.719 14.860 1.00 69.44 253 ASP A N 1
ATOM 1982 C CA . ASP A 1 253 ? -3.484 -20.162 14.670 1.00 69.44 253 ASP A CA 1
ATOM 1983 C C . ASP A 1 253 ? -2.751 -20.535 13.367 1.00 69.44 253 ASP A C 1
ATOM 1985 O O . ASP A 1 253 ? -2.529 -21.715 13.106 1.00 69.44 253 ASP A O 1
ATOM 1989 N N . GLY A 1 254 ? -2.401 -19.551 12.531 1.00 62.56 254 GLY A N 1
ATOM 1990 C CA . GLY A 1 254 ? -1.703 -19.744 11.258 1.00 62.56 254 GLY A CA 1
ATOM 1991 C C . GLY A 1 254 ? -2.523 -20.448 10.172 1.00 62.56 254 GLY A C 1
ATOM 1992 O O . GLY A 1 254 ? -2.017 -20.650 9.073 1.00 62.56 254 GLY A O 1
ATOM 1993 N N . SER A 1 255 ? -3.771 -20.833 10.454 1.00 67.19 255 SER A N 1
ATOM 1994 C CA . SER A 1 255 ? -4.577 -21.686 9.569 1.00 67.19 255 SER A CA 1
ATOM 1995 C C . SER A 1 255 ? -5.351 -20.896 8.515 1.00 67.19 255 SER A C 1
ATOM 1997 O O . SER A 1 255 ? -5.728 -21.429 7.472 1.00 67.19 255 SER A O 1
ATOM 1999 N N . SER A 1 256 ? -5.644 -19.632 8.822 1.00 71.25 256 SER A N 1
ATOM 2000 C CA . SER A 1 256 ? -6.608 -18.820 8.092 1.00 71.25 256 SER A CA 1
ATOM 2001 C C . SER A 1 256 ? -6.046 -17.438 7.794 1.00 71.25 256 SER A C 1
ATOM 2003 O O . SER A 1 256 ? -5.549 -16.750 8.686 1.00 71.25 256 SER A O 1
ATOM 2005 N N . GLU A 1 257 ? -6.204 -17.003 6.550 1.00 72.00 257 GLU A N 1
ATOM 2006 C CA . GLU A 1 257 ? -5.811 -15.675 6.083 1.00 72.00 257 GLU A CA 1
ATOM 2007 C C . GLU A 1 257 ? -7.060 -14.825 5.835 1.00 72.00 257 GLU A C 1
ATOM 2009 O O . GLU A 1 257 ? -8.036 -15.279 5.227 1.00 72.00 257 GLU A O 1
ATOM 2014 N N . TYR A 1 258 ? -7.038 -13.583 6.311 1.00 76.25 258 TYR A N 1
ATOM 2015 C CA . TYR A 1 258 ? -8.094 -12.597 6.089 1.00 76.25 258 TYR A CA 1
ATOM 2016 C C . TYR A 1 258 ? -7.491 -11.318 5.538 1.00 76.25 258 TYR A C 1
ATOM 2018 O O . TYR A 1 258 ? -6.387 -10.957 5.913 1.00 76.25 258 TYR A O 1
ATOM 2026 N N . ASN A 1 259 ? -8.205 -10.569 4.707 1.00 76.50 259 ASN A N 1
ATOM 2027 C CA . ASN A 1 259 ? -7.692 -9.268 4.288 1.00 76.50 259 ASN A CA 1
ATOM 2028 C C . ASN A 1 259 ? -7.725 -8.263 5.434 1.00 76.50 259 ASN A C 1
ATOM 2030 O O . ASN A 1 259 ? -8.767 -8.053 6.054 1.00 76.50 259 ASN A O 1
ATOM 2034 N N . GLY A 1 260 ? -6.609 -7.582 5.650 1.00 75.88 260 GLY A N 1
ATOM 2035 C CA . GLY A 1 260 ? -6.512 -6.457 6.558 1.00 75.88 260 GLY A CA 1
ATOM 2036 C C . GLY A 1 260 ? -7.440 -5.328 6.131 1.00 75.88 260 GLY A C 1
ATOM 2037 O O . GLY A 1 260 ? -7.499 -4.937 4.965 1.00 75.88 260 GLY A O 1
ATOM 2038 N N . VAL A 1 261 ? -8.164 -4.791 7.105 1.00 78.56 261 VAL A N 1
ATOM 2039 C CA . VAL A 1 261 ? -9.067 -3.656 6.924 1.00 78.56 261 VAL A CA 1
ATOM 2040 C C . VAL A 1 261 ? -8.678 -2.546 7.883 1.00 78.56 261 VAL A C 1
ATOM 2042 O O . VAL A 1 261 ? -8.258 -2.796 9.011 1.00 78.56 261 VAL A O 1
ATOM 2045 N N . VAL A 1 262 ? -8.823 -1.302 7.432 1.00 79.62 262 VAL A N 1
ATOM 2046 C CA . VAL A 1 262 ? -8.642 -0.122 8.279 1.00 79.62 262 VAL A CA 1
ATOM 2047 C C . VAL A 1 262 ? -9.996 0.549 8.426 1.00 79.62 262 VAL A C 1
ATOM 2049 O O . VAL A 1 262 ? -10.499 1.176 7.496 1.00 79.62 262 VAL A O 1
ATOM 2052 N N . LEU A 1 263 ? -10.600 0.394 9.601 1.00 80.56 263 LEU A N 1
ATOM 2053 C CA . LEU A 1 263 ? -11.855 1.052 9.940 1.00 80.56 263 LEU A CA 1
ATOM 2054 C C . LEU A 1 263 ? -11.575 2.470 10.449 1.00 80.56 263 LEU A C 1
ATOM 2056 O O . LEU A 1 263 ? -10.690 2.682 11.277 1.00 80.56 263 LEU A O 1
ATOM 2060 N N . SER A 1 264 ? -12.334 3.447 9.951 1.00 79.75 264 SER A N 1
ATOM 2061 C CA . SER A 1 264 ? -12.280 4.834 10.417 1.00 79.75 264 SER A CA 1
ATOM 2062 C C . SER A 1 264 ? -13.654 5.254 10.953 1.00 79.75 264 SER A C 1
ATOM 2064 O O . SER A 1 264 ? -14.637 5.140 10.217 1.00 79.75 264 SER A O 1
ATOM 2066 N N . PRO A 1 265 ? -13.761 5.732 12.207 1.00 82.62 265 PRO A N 1
ATOM 2067 C CA . PRO A 1 265 ? -12.674 5.914 13.174 1.00 82.62 265 PRO A CA 1
ATOM 2068 C C . PRO A 1 265 ? -12.128 4.575 13.700 1.00 82.62 265 PRO A C 1
ATOM 2070 O O . PRO A 1 265 ? -12.892 3.649 13.954 1.00 82.62 265 PRO A O 1
ATOM 2073 N N . SER A 1 266 ? -10.816 4.488 13.939 1.00 77.88 266 SER A N 1
ATOM 2074 C CA . SER A 1 266 ? -10.169 3.257 14.436 1.00 77.88 266 SER A CA 1
ATOM 2075 C C . SER A 1 266 ? -10.714 2.800 15.793 1.00 77.88 266 SER A C 1
ATOM 2077 O O . SER A 1 266 ? -10.811 1.614 16.069 1.00 77.88 266 SER A O 1
ATOM 2079 N N . SER A 1 267 ? -11.166 3.741 16.623 1.00 82.12 267 SER A N 1
ATOM 2080 C CA . SER A 1 267 ? -11.775 3.479 17.931 1.00 82.12 267 SER A CA 1
ATOM 2081 C C . SER A 1 267 ? -13.306 3.345 17.892 1.00 82.12 267 SER A C 1
ATOM 2083 O O . SER A 1 267 ? -13.970 3.576 18.907 1.00 82.12 267 SER A O 1
ATOM 2085 N N . TRP A 1 268 ? -13.895 2.979 16.745 1.00 86.94 268 TRP A N 1
ATOM 2086 C CA . TRP A 1 268 ? -15.351 2.866 16.573 1.00 86.94 268 TRP A CA 1
ATOM 2087 C C . TRP A 1 268 ? -16.016 2.011 17.664 1.00 86.94 268 TRP A C 1
ATOM 2089 O O . TRP A 1 268 ? -17.015 2.442 18.242 1.00 86.94 268 TRP A O 1
ATOM 2099 N N . ALA A 1 269 ? -15.435 0.860 18.022 1.00 86.12 269 ALA A N 1
ATOM 2100 C CA . ALA A 1 269 ? -15.980 -0.034 19.043 1.00 86.12 269 ALA A CA 1
ATOM 2101 C C . ALA A 1 269 ? -16.020 0.639 20.424 1.00 86.12 269 ALA A C 1
ATOM 2103 O O . ALA A 1 269 ? -17.004 0.533 21.154 1.00 86.12 269 ALA A O 1
ATOM 2104 N N . THR A 1 270 ? -14.997 1.429 20.754 1.00 84.88 270 THR A N 1
ATOM 2105 C CA . THR A 1 270 ? -14.937 2.230 21.985 1.00 84.88 270 THR A CA 1
ATOM 2106 C C . THR A 1 270 ? -15.975 3.350 21.987 1.00 84.88 270 THR A C 1
ATOM 2108 O O . THR A 1 270 ? -16.575 3.640 23.024 1.00 84.88 270 THR A O 1
ATOM 2111 N N . ILE A 1 271 ? -16.224 3.982 20.838 1.00 86.38 271 ILE A N 1
ATOM 2112 C CA . ILE A 1 271 ? -17.273 5.001 20.693 1.00 86.38 271 ILE A CA 1
ATOM 2113 C C . ILE A 1 271 ? -18.655 4.370 20.901 1.00 86.38 271 ILE A C 1
ATOM 2115 O O . ILE A 1 271 ? -19.481 4.928 21.629 1.00 86.38 271 ILE A O 1
ATOM 2119 N N . VAL A 1 272 ? -18.896 3.196 20.311 1.00 86.44 272 VAL A N 1
ATOM 2120 C CA . VAL A 1 272 ? -20.135 2.430 20.500 1.00 86.44 272 VAL A CA 1
ATOM 2121 C C . VAL A 1 272 ? -20.295 2.033 21.964 1.00 86.44 272 VAL A C 1
ATOM 2123 O O . VAL A 1 272 ? -21.340 2.313 22.547 1.00 86.44 272 VAL A O 1
ATOM 2126 N N . ALA A 1 273 ? -19.251 1.491 22.593 1.00 86.38 273 ALA A N 1
ATOM 2127 C CA . ALA A 1 273 ? -19.258 1.127 24.007 1.00 86.38 273 ALA A CA 1
ATOM 2128 C C . ALA A 1 273 ? -19.645 2.318 24.896 1.00 86.38 273 ALA A C 1
ATOM 2130 O O . ALA A 1 273 ? -20.555 2.212 25.716 1.00 86.38 273 ALA A O 1
ATOM 2131 N N . LYS A 1 274 ? -19.023 3.488 24.687 1.00 87.00 274 LYS A N 1
ATOM 2132 C CA . LYS A 1 274 ? -19.363 4.723 25.414 1.00 87.00 274 LYS A CA 1
ATOM 2133 C C . LYS A 1 274 ? -20.824 5.116 25.219 1.00 87.00 274 LYS A C 1
ATOM 2135 O O . LYS A 1 274 ? -21.488 5.456 26.193 1.00 87.00 274 LYS A O 1
ATOM 2140 N N . LYS A 1 275 ? -21.344 5.054 23.989 1.00 87.44 275 LYS A N 1
ATOM 2141 C CA . LYS A 1 275 ? -22.757 5.353 23.711 1.00 87.44 275 LYS A CA 1
ATOM 2142 C C . LYS A 1 275 ? -23.694 4.378 24.417 1.00 87.44 275 LYS A C 1
ATOM 2144 O O . LYS A 1 275 ? -24.644 4.832 25.041 1.00 87.44 275 LYS A O 1
ATOM 2149 N N . VAL A 1 276 ? -23.418 3.076 24.362 1.00 85.62 276 VAL A N 1
ATOM 2150 C CA . VAL A 1 276 ? -24.237 2.041 25.011 1.00 85.62 276 VAL A CA 1
ATOM 2151 C C . VAL A 1 276 ? -24.225 2.210 26.530 1.00 85.62 276 VAL A C 1
ATOM 2153 O O . VAL A 1 276 ? -25.280 2.187 27.159 1.00 85.62 276 VAL A O 1
ATOM 2156 N N . LEU A 1 277 ? -23.053 2.439 27.127 1.00 86.19 277 LEU A N 1
ATOM 2157 C CA . LEU A 1 277 ? -22.914 2.655 28.569 1.00 86.19 277 LEU A CA 1
ATOM 2158 C C . LEU A 1 277 ? -23.591 3.952 29.025 1.00 86.19 277 LEU A C 1
ATOM 2160 O O . LEU A 1 277 ? -24.311 3.940 30.020 1.00 86.19 277 LEU A O 1
ATOM 2164 N N . ASN A 1 278 ? -23.423 5.052 28.284 1.00 87.69 278 ASN A N 1
ATOM 2165 C CA . ASN A 1 278 ? -24.098 6.318 28.578 1.00 87.69 278 ASN A CA 1
ATOM 2166 C C . ASN A 1 278 ? -25.611 6.195 28.417 1.00 87.69 278 ASN A C 1
ATOM 2168 O O . ASN A 1 278 ? -26.357 6.699 29.248 1.00 87.69 278 ASN A O 1
ATOM 2172 N N . TRP A 1 279 ? -26.071 5.500 27.376 1.00 84.38 279 TRP A N 1
ATOM 2173 C CA . TRP A 1 279 ? -27.490 5.239 27.183 1.00 84.38 279 TRP A CA 1
ATOM 2174 C C . TRP A 1 279 ? -28.048 4.427 28.347 1.00 84.38 279 TRP A C 1
ATOM 2176 O O . TRP A 1 279 ? -29.064 4.818 28.909 1.00 84.38 279 TRP A O 1
ATOM 2186 N N . LYS A 1 280 ? -27.348 3.368 28.770 1.00 83.00 280 LYS A N 1
ATOM 2187 C CA . LYS A 1 280 ? -27.741 2.568 29.931 1.00 83.00 280 LYS A CA 1
ATOM 2188 C C . LYS A 1 280 ? -27.749 3.398 31.212 1.00 83.00 280 LYS A C 1
ATOM 2190 O O . LYS A 1 280 ? -28.672 3.251 31.987 1.00 83.00 280 LYS A O 1
ATOM 2195 N N . LYS A 1 281 ? -26.773 4.282 31.431 1.00 83.25 281 LYS A N 1
ATOM 2196 C CA . LYS A 1 281 ? -26.726 5.172 32.604 1.00 83.25 281 LYS A CA 1
ATOM 2197 C C . LYS A 1 281 ? -27.864 6.198 32.609 1.00 83.25 281 LYS A C 1
ATOM 2199 O O . LYS A 1 281 ? -28.433 6.474 33.655 1.00 83.25 281 LYS A O 1
ATOM 2204 N N . ASN A 1 282 ? -28.186 6.765 31.450 1.00 79.88 282 ASN A N 1
ATOM 2205 C CA . ASN A 1 282 ? -29.210 7.803 31.328 1.00 79.88 282 ASN A CA 1
ATOM 2206 C C . ASN A 1 282 ? -30.632 7.225 31.283 1.00 79.88 282 ASN A C 1
ATOM 2208 O O . ASN A 1 282 ? -31.580 7.919 31.627 1.00 79.88 282 ASN A O 1
ATOM 2212 N N . ASN A 1 283 ? -30.777 5.964 30.867 1.00 76.38 283 ASN A N 1
ATOM 2213 C CA . ASN A 1 283 ? -32.056 5.270 30.706 1.00 76.38 283 ASN A CA 1
ATOM 2214 C C . ASN A 1 283 ? -32.135 3.999 31.568 1.00 76.38 283 ASN A C 1
ATOM 2216 O O . ASN A 1 283 ? -32.876 3.080 31.242 1.00 76.38 283 ASN A O 1
ATOM 2220 N N . SER A 1 284 ? -31.361 3.918 32.656 1.00 69.50 284 SER A N 1
ATOM 2221 C CA . SER A 1 284 ? -31.457 2.824 33.638 1.00 69.50 284 SER A CA 1
ATOM 2222 C C . SER A 1 284 ? -32.709 2.917 34.502 1.00 69.50 284 SER A C 1
ATOM 2224 O O . SER A 1 284 ? -33.002 1.989 35.249 1.00 69.50 284 SER A O 1
ATOM 2226 N N . GLY A 1 285 ? -33.402 4.057 34.459 1.00 72.88 285 GLY A N 1
ATOM 2227 C CA . GLY A 1 285 ? -34.703 4.210 35.088 1.00 72.88 285 GLY A CA 1
ATOM 2228 C C . GLY A 1 285 ? -35.784 3.471 34.296 1.00 72.88 285 GLY A C 1
ATOM 2229 O O . GLY A 1 285 ? -35.643 3.309 33.082 1.00 72.88 285 GL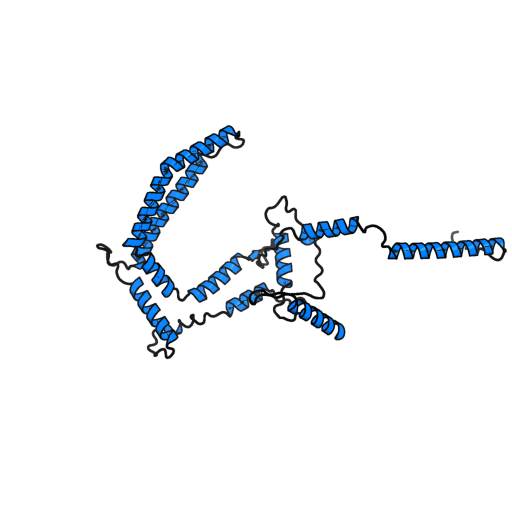Y A O 1
ATOM 2230 N N . PRO A 1 286 ? -36.870 3.048 34.960 1.00 72.06 286 PRO A N 1
ATOM 2231 C CA . PRO A 1 286 ? -38.016 2.474 34.274 1.00 72.06 286 PRO A CA 1
ATOM 2232 C C . PRO A 1 286 ? -38.526 3.454 33.216 1.00 72.06 286 PRO A C 1
ATOM 2234 O O . PRO A 1 286 ? -38.639 4.661 33.458 1.00 72.06 286 PRO A O 1
ATOM 2237 N N . SER A 1 287 ? -38.821 2.939 32.026 1.00 78.88 287 SER A N 1
ATOM 2238 C CA . SER A 1 287 ? -39.353 3.763 30.947 1.00 78.88 287 SER A CA 1
ATOM 2239 C C . SER A 1 287 ? -40.671 4.420 31.386 1.00 78.88 287 SER A C 1
ATOM 2241 O O . SER A 1 287 ? -41.413 3.853 32.193 1.00 78.88 287 SER A O 1
ATOM 2243 N N . PRO A 1 288 ? -41.063 5.579 30.825 1.00 80.19 288 PRO A N 1
ATOM 2244 C CA . PRO A 1 288 ? -42.364 6.179 31.126 1.00 80.19 288 PRO A CA 1
ATOM 2245 C C . PRO A 1 288 ? -43.551 5.239 30.856 1.00 80.19 288 PRO A C 1
ATOM 2247 O O . PRO A 1 288 ? -44.646 5.454 31.374 1.00 80.19 288 PRO A O 1
ATOM 2250 N N . ALA A 1 289 ? -43.373 4.223 30.007 1.00 82.75 289 ALA A N 1
ATOM 2251 C CA . ALA A 1 289 ? -44.362 3.174 29.785 1.00 82.75 289 ALA A CA 1
ATOM 2252 C C . ALA A 1 289 ? -44.410 2.177 30.956 1.00 82.75 289 ALA A C 1
ATOM 2254 O O . ALA A 1 289 ? -45.497 1.880 31.444 1.00 82.75 289 ALA A O 1
ATOM 2255 N N . GLU A 1 290 ? -43.256 1.728 31.450 1.00 81.88 290 GLU A N 1
ATOM 2256 C CA . GLU A 1 290 ? -43.143 0.843 32.619 1.00 81.88 290 GLU A CA 1
ATOM 2257 C C . GLU A 1 290 ? -43.644 1.522 33.898 1.00 81.88 290 GLU A C 1
ATOM 2259 O O . GLU A 1 290 ? -44.432 0.932 34.630 1.00 81.88 290 GLU A O 1
ATOM 2264 N N . VAL A 1 291 ? -43.294 2.794 34.129 1.00 86.00 291 VAL A N 1
ATOM 2265 C CA . VAL A 1 291 ? -43.815 3.573 35.269 1.00 86.00 291 VAL A CA 1
ATOM 2266 C C . VAL A 1 291 ? -45.339 3.693 35.200 1.00 86.00 291 VAL A C 1
ATOM 2268 O O . VAL A 1 291 ? -46.022 3.518 36.204 1.00 86.00 291 VAL A O 1
ATOM 2271 N N . ARG A 1 292 ? -45.904 3.950 34.012 1.00 90.06 292 ARG A N 1
ATOM 2272 C CA . ARG A 1 292 ? -47.364 4.007 33.827 1.00 90.06 292 ARG A CA 1
ATOM 2273 C C . ARG A 1 292 ? -48.034 2.654 34.055 1.00 90.06 292 ARG A C 1
ATOM 2275 O O . ARG A 1 292 ? -49.125 2.617 34.624 1.00 90.06 292 ARG A O 1
ATOM 2282 N N . ALA A 1 293 ? -47.403 1.562 33.629 1.00 88.19 293 ALA A N 1
ATOM 2283 C CA . ALA A 1 293 ? -47.891 0.215 33.897 1.00 88.19 293 ALA A CA 1
ATOM 2284 C C . ALA A 1 293 ? -47.888 -0.086 35.405 1.00 88.19 293 ALA A C 1
ATOM 2286 O O . ALA A 1 293 ? -48.881 -0.594 35.924 1.00 88.19 293 ALA A O 1
ATOM 2287 N N . GLU A 1 294 ? -46.832 0.311 36.116 1.00 89.06 294 GLU A N 1
ATOM 2288 C CA . GLU A 1 294 ? -46.709 0.094 37.557 1.00 89.06 294 GLU A CA 1
ATOM 2289 C C . GLU A 1 294 ? -47.692 0.953 38.365 1.00 89.06 294 GLU A C 1
ATOM 2291 O O . GLU A 1 294 ? -48.358 0.441 39.261 1.00 89.06 294 GLU A O 1
ATOM 2296 N N . ILE A 1 295 ? -47.894 2.223 37.991 1.00 91.31 295 ILE A N 1
ATOM 2297 C CA . ILE A 1 295 ? -48.945 3.072 38.581 1.00 91.31 295 ILE A CA 1
ATOM 2298 C C . ILE A 1 295 ? -50.319 2.418 38.411 1.00 91.31 295 ILE A C 1
ATOM 2300 O O . ILE A 1 295 ? -51.086 2.341 39.370 1.00 91.31 295 ILE A O 1
ATOM 2304 N N . ARG A 1 296 ? -50.630 1.905 37.214 1.00 92.62 296 ARG A N 1
ATOM 2305 C CA . ARG A 1 296 ? -51.906 1.225 36.957 1.00 92.62 296 ARG A CA 1
ATOM 2306 C C . ARG A 1 296 ? -52.046 -0.044 37.804 1.00 92.62 296 ARG A C 1
ATOM 2308 O O . ARG A 1 296 ? -53.118 -0.292 38.353 1.00 92.62 296 ARG A O 1
ATOM 2315 N N . ARG A 1 297 ? -50.971 -0.826 37.954 1.00 93.12 297 ARG A N 1
ATOM 2316 C CA . ARG A 1 297 ? -50.941 -2.010 38.828 1.00 93.12 297 ARG A CA 1
ATOM 2317 C C . ARG A 1 297 ? -51.244 -1.632 40.277 1.00 93.12 297 ARG A C 1
ATOM 2319 O O . ARG A 1 297 ? -52.115 -2.245 40.887 1.00 93.12 297 ARG A O 1
ATOM 2326 N N . LEU A 1 298 ? -50.574 -0.607 40.804 1.00 94.25 298 LEU A N 1
ATOM 2327 C CA . LEU A 1 298 ? -50.758 -0.123 42.175 1.00 94.25 298 LEU A CA 1
ATOM 2328 C C . LEU A 1 298 ? -52.165 0.440 42.410 1.00 94.25 298 LEU A C 1
ATOM 2330 O O . LEU A 1 298 ? -52.760 0.170 43.450 1.00 94.25 298 LEU A O 1
ATOM 2334 N N . GLN A 1 299 ? -52.728 1.162 41.439 1.00 93.88 299 GLN A N 1
ATOM 2335 C CA . GLN A 1 299 ? -54.111 1.645 41.501 1.00 93.88 299 GLN A CA 1
ATOM 2336 C C . GLN A 1 299 ? -55.108 0.487 41.594 1.00 93.88 299 GLN A C 1
ATOM 2338 O O . GLN A 1 299 ? -55.987 0.510 42.453 1.00 93.88 299 GLN A O 1
ATOM 2343 N N . ASN A 1 300 ? -54.941 -0.551 40.772 1.00 89.44 300 ASN A N 1
ATOM 2344 C CA . ASN A 1 300 ? -55.793 -1.740 40.829 1.00 89.44 300 ASN A CA 1
ATOM 2345 C C . ASN A 1 300 ? -55.669 -2.468 42.176 1.00 89.44 300 ASN A C 1
ATOM 2347 O O . ASN A 1 300 ? -56.671 -2.905 42.740 1.00 89.44 300 ASN A O 1
ATOM 2351 N N . LEU A 1 301 ? -54.451 -2.560 42.716 1.00 91.88 301 LEU A N 1
ATOM 2352 C CA . LEU A 1 301 ? -54.177 -3.179 44.014 1.00 91.88 301 LEU A CA 1
ATOM 2353 C C . LEU A 1 301 ? -54.849 -2.404 45.159 1.00 91.88 301 LEU A C 1
ATOM 2355 O O . LEU A 1 301 ? -55.490 -3.001 46.022 1.00 91.88 301 LEU A O 1
ATOM 2359 N N . LEU A 1 302 ? -54.776 -1.072 45.120 1.00 92.12 302 LEU A N 1
ATOM 2360 C CA . LEU A 1 302 ? -55.421 -0.187 46.087 1.00 92.12 302 LEU A CA 1
ATOM 2361 C C . LEU A 1 302 ? -56.948 -0.275 46.018 1.00 92.12 302 LEU A C 1
ATOM 2363 O O . LEU A 1 302 ? -57.601 -0.311 47.059 1.00 92.12 302 LEU A O 1
ATOM 2367 N N . VAL A 1 303 ? -57.525 -0.338 44.814 1.00 90.25 303 VAL A N 1
ATOM 2368 C CA . VAL A 1 303 ? -58.967 -0.570 44.641 1.00 90.25 303 VAL A CA 1
ATOM 2369 C C . VAL A 1 303 ? -59.355 -1.918 45.244 1.00 90.25 303 VAL A C 1
ATOM 2371 O O . VAL A 1 303 ? -60.277 -1.957 46.052 1.00 90.25 303 VAL A O 1
ATOM 2374 N N . SER A 1 304 ? -58.605 -2.981 44.936 1.00 87.00 304 SER A N 1
ATOM 2375 C CA . SER A 1 304 ? -58.830 -4.323 45.485 1.00 87.00 304 SER A CA 1
ATOM 2376 C C . SER A 1 304 ? -58.772 -4.345 47.019 1.00 87.00 304 SER A C 1
ATOM 2378 O O . SER A 1 304 ? -59.665 -4.907 47.653 1.00 87.00 304 SER A O 1
ATOM 2380 N N . HIS A 1 305 ? -57.790 -3.677 47.633 1.00 88.19 305 HIS A N 1
ATOM 2381 C CA . HIS A 1 305 ? -57.686 -3.590 49.093 1.00 88.19 305 HIS A CA 1
ATOM 2382 C C . HIS A 1 305 ? -58.828 -2.788 49.716 1.00 88.19 305 HIS A C 1
ATOM 2384 O O . HIS A 1 305 ? -59.378 -3.219 50.722 1.00 88.19 305 HIS A O 1
ATOM 2390 N N . LYS A 1 306 ? -59.245 -1.669 49.109 1.00 88.31 306 LYS A N 1
ATOM 2391 C CA . LYS A 1 306 ? -60.407 -0.900 49.586 1.00 88.31 306 LYS A CA 1
ATOM 2392 C C . LYS A 1 306 ? -61.700 -1.704 49.501 1.00 88.31 306 LYS A C 1
ATOM 2394 O O . LYS A 1 306 ? -62.514 -1.643 50.414 1.00 88.31 306 LYS A O 1
ATOM 2399 N N . THR A 1 307 ? -61.892 -2.465 48.424 1.00 85.12 307 THR A N 1
ATOM 2400 C CA . THR A 1 307 ? -63.049 -3.361 48.306 1.00 85.12 307 THR A CA 1
ATOM 2401 C C . THR A 1 307 ? -62.997 -4.501 49.314 1.00 85.12 307 THR A C 1
ATOM 2403 O O . THR A 1 307 ? -64.036 -4.849 49.860 1.00 85.12 307 THR A O 1
ATOM 2406 N N . LEU A 1 308 ? -61.812 -5.048 49.603 1.00 83.38 308 LEU A N 1
ATOM 2407 C CA . LEU A 1 308 ? -61.642 -6.091 50.614 1.00 83.38 308 LEU A CA 1
ATOM 2408 C C . LEU A 1 308 ? -61.917 -5.542 52.014 1.00 83.38 308 LEU A C 1
ATOM 2410 O O . LEU A 1 308 ? -62.678 -6.147 52.755 1.00 83.38 308 LEU A O 1
ATOM 2414 N N . GLN A 1 309 ? -61.371 -4.371 52.345 1.00 85.69 309 GLN A N 1
ATOM 2415 C CA . GLN A 1 309 ? -61.634 -3.688 53.608 1.00 85.69 309 GLN A CA 1
ATOM 2416 C C . GLN A 1 309 ? -63.129 -3.422 53.787 1.00 85.69 309 GLN A C 1
ATOM 2418 O O . GLN A 1 309 ? -63.695 -3.806 54.800 1.00 85.69 309 GLN A O 1
ATOM 2423 N N . LYS A 1 310 ? -63.795 -2.886 52.758 1.00 84.81 310 LYS A N 1
ATOM 2424 C CA . LYS A 1 310 ? -65.245 -2.690 52.786 1.00 84.81 310 LYS A CA 1
ATOM 2425 C C . LYS A 1 310 ? -66.008 -4.008 52.972 1.00 84.81 310 LYS A C 1
ATOM 2427 O O . LYS A 1 310 ? -66.959 -4.052 53.733 1.00 84.81 310 LYS A O 1
ATOM 2432 N N . ALA A 1 311 ? -65.585 -5.089 52.318 1.00 80.75 311 ALA A N 1
ATOM 2433 C CA . ALA A 1 311 ? -66.214 -6.399 52.479 1.00 80.75 311 ALA A CA 1
ATOM 2434 C C . ALA A 1 311 ? -66.002 -7.001 53.883 1.00 80.75 311 ALA A C 1
ATOM 2436 O O . ALA A 1 311 ? -66.872 -7.723 54.365 1.00 80.75 311 ALA A O 1
ATOM 2437 N N . VAL A 1 312 ? -64.869 -6.716 54.533 1.00 82.31 312 VAL A N 1
ATOM 2438 C CA . VAL A 1 312 ? -64.612 -7.068 55.940 1.00 82.31 312 VAL A CA 1
ATOM 2439 C C . VAL A 1 312 ? -65.509 -6.250 56.865 1.00 82.31 312 VAL A C 1
ATOM 2441 O O . VAL A 1 312 ? -66.177 -6.831 57.715 1.00 82.31 312 VAL A O 1
ATOM 2444 N N . ASP A 1 313 ? -65.568 -4.933 56.663 1.00 84.12 313 ASP A N 1
ATOM 2445 C CA . ASP A 1 313 ? -66.364 -4.012 57.481 1.00 84.12 313 ASP A CA 1
ATOM 2446 C C . ASP A 1 313 ? -67.874 -4.299 57.359 1.00 84.12 313 ASP A C 1
ATOM 2448 O O . ASP A 1 313 ? -68.594 -4.280 58.355 1.00 84.12 313 ASP A O 1
ATOM 2452 N N . ASP A 1 314 ? -68.342 -4.645 56.155 1.00 84.88 314 ASP A N 1
ATOM 2453 C CA . ASP A 1 314 ? -69.737 -5.010 55.869 1.00 84.88 314 ASP A CA 1
ATOM 2454 C C . ASP A 1 314 ? -70.068 -6.470 56.277 1.00 84.88 314 ASP A C 1
ATOM 2456 O O . ASP A 1 314 ? -71.201 -6.921 56.104 1.00 84.88 314 ASP A O 1
ATOM 2460 N N . GLY A 1 315 ? -69.102 -7.237 56.807 1.00 73.25 315 GLY A N 1
ATOM 2461 C CA . GLY A 1 315 ? -69.300 -8.616 57.281 1.00 73.25 315 GLY A CA 1
ATOM 2462 C C . GLY A 1 315 ? -69.531 -9.663 56.179 1.00 73.25 315 GLY A C 1
ATOM 2463 O O . GLY A 1 315 ? -70.018 -10.757 56.454 1.00 73.25 315 GLY A O 1
ATOM 2464 N N . VAL A 1 316 ? -69.193 -9.338 54.929 1.00 72.50 316 VAL A N 1
ATOM 2465 C CA . VAL A 1 316 ? -69.401 -10.186 53.736 1.00 72.50 316 VAL A CA 1
ATOM 2466 C C . VAL A 1 316 ? -68.135 -10.986 53.374 1.00 72.50 316 VAL A C 1
ATOM 2468 O O . VAL A 1 316 ? -68.177 -11.903 52.552 1.00 72.50 316 VAL A O 1
ATOM 2471 N N . PHE A 1 317 ? -66.991 -10.668 53.985 1.00 66.81 317 PHE A N 1
ATOM 2472 C CA . PHE A 1 317 ? -65.716 -11.341 53.745 1.00 66.81 317 PHE A CA 1
ATOM 2473 C C . PHE A 1 317 ? -65.463 -12.486 54.740 1.00 66.81 317 PHE A C 1
ATOM 2475 O O . PHE A 1 317 ? -65.228 -12.254 55.924 1.00 66.81 317 PHE A O 1
ATOM 2482 N N . PHE A 1 318 ? -65.430 -13.725 54.240 1.00 60.38 318 PHE A N 1
ATOM 2483 C CA . PHE A 1 318 ? -65.083 -14.922 55.012 1.00 60.38 318 PHE A C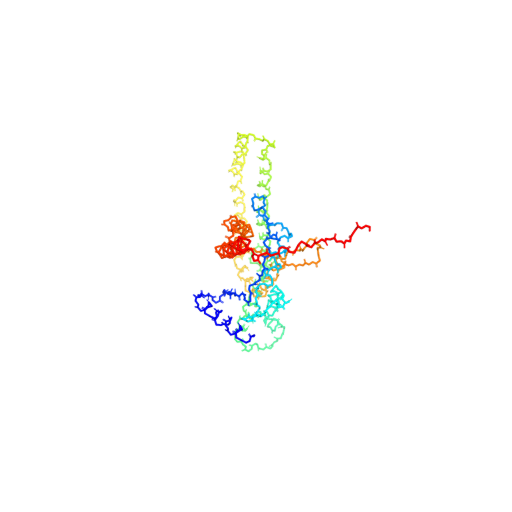A 1
ATOM 2484 C C . PHE A 1 318 ? -63.685 -15.419 54.608 1.00 60.38 318 PHE A C 1
ATOM 2486 O O . PHE A 1 318 ? -63.542 -16.020 53.539 1.00 60.38 318 PHE A O 1
ATOM 2493 N N . PRO A 1 319 ? -62.629 -15.174 55.406 1.00 61.09 319 PRO A N 1
ATOM 2494 C CA . PRO A 1 319 ? -61.297 -15.664 55.081 1.00 61.09 319 PRO A CA 1
ATOM 2495 C C . PRO A 1 319 ? -61.252 -17.191 55.207 1.00 61.09 319 PRO A C 1
ATOM 2497 O O . PRO A 1 319 ? -61.436 -17.746 56.289 1.00 61.09 319 PRO A O 1
ATOM 2500 N N . VAL A 1 320 ? -60.962 -17.884 54.105 1.00 59.19 320 VAL A N 1
ATOM 2501 C CA . VAL A 1 320 ? -60.603 -19.305 54.149 1.00 59.19 320 VAL A CA 1
ATOM 2502 C C . VAL A 1 320 ? -59.135 -19.391 54.554 1.00 59.19 320 VAL A C 1
ATOM 2504 O O . VAL A 1 320 ? -58.236 -19.226 53.731 1.00 59.19 320 VAL A O 1
ATOM 2507 N N . LEU A 1 321 ? -58.881 -19.621 55.842 1.00 50.72 321 LEU A N 1
ATOM 2508 C CA . LEU A 1 321 ? -57.569 -20.057 56.309 1.00 50.72 321 LEU A CA 1
ATOM 2509 C C . LEU A 1 321 ? -57.360 -21.486 55.803 1.00 50.72 321 LEU A C 1
ATOM 2511 O O . LEU A 1 321 ? -57.947 -22.428 56.332 1.00 50.72 321 LEU A O 1
ATOM 2515 N N . ALA A 1 322 ? -56.545 -21.656 54.764 1.00 52.69 322 ALA A N 1
ATOM 2516 C CA . ALA A 1 322 ? -56.058 -22.975 54.393 1.00 52.69 322 ALA A CA 1
ATOM 2517 C C . ALA A 1 322 ? -55.163 -23.483 55.533 1.00 52.69 322 ALA A C 1
ATOM 2519 O O . ALA A 1 322 ? -53.993 -23.114 55.627 1.00 52.69 322 ALA A O 1
ATOM 2520 N N . SER A 1 323 ? -55.716 -24.295 56.438 1.00 46.34 323 SER A N 1
ATOM 2521 C CA . SER A 1 323 ? -54.883 -25.079 57.340 1.00 46.34 323 SER A CA 1
ATOM 2522 C C . SER A 1 323 ? -54.132 -26.089 56.479 1.00 46.34 323 SER A C 1
ATOM 2524 O O . SER A 1 323 ? -54.754 -26.996 55.924 1.00 46.34 323 SER A O 1
ATOM 2526 N N . ASN A 1 324 ? -52.813 -25.948 56.376 1.00 48.78 324 ASN A N 1
ATOM 2527 C CA . ASN A 1 324 ? -51.955 -27.076 56.034 1.00 48.78 324 ASN A CA 1
ATOM 2528 C C . ASN A 1 324 ? -52.134 -28.124 57.142 1.00 48.78 324 ASN A C 1
ATOM 2530 O O . ASN A 1 324 ? -51.491 -28.059 58.185 1.00 48.78 324 ASN A O 1
ATOM 2534 N N . LYS A 1 325 ? -53.075 -29.045 56.939 1.00 50.09 325 LYS A N 1
ATOM 2535 C CA . LYS A 1 325 ? -53.078 -30.353 57.582 1.00 50.09 325 LYS A CA 1
ATOM 2536 C C . LYS A 1 325 ? -52.332 -31.258 56.624 1.00 50.09 325 LYS A C 1
ATOM 2538 O O . LYS A 1 325 ? -52.956 -31.710 55.682 1.00 50.09 325 LYS A O 1
ATOM 2543 N N . ASP A 1 326 ? -51.023 -31.361 56.810 1.00 49.06 326 ASP A N 1
ATOM 2544 C CA . ASP A 1 326 ? -50.177 -32.482 56.381 1.00 49.06 326 ASP A CA 1
ATOM 2545 C C . ASP A 1 326 ? -48.751 -32.196 56.881 1.00 49.06 326 ASP A C 1
ATOM 2547 O O . ASP A 1 326 ? -47.922 -31.642 56.160 1.00 49.06 326 ASP A O 1
ATOM 2551 N N . ALA A 1 327 ? -48.519 -32.482 58.166 1.00 42.16 327 ALA A N 1
ATOM 2552 C CA . ALA A 1 327 ? -47.215 -32.788 58.767 1.00 42.16 327 ALA A CA 1
ATOM 2553 C C . ALA A 1 327 ? -47.429 -33.177 60.245 1.00 42.16 327 ALA A C 1
ATOM 2555 O O . ALA A 1 327 ? -47.084 -32.412 61.145 1.00 42.16 327 ALA A O 1
ATOM 2556 N N . ASP A 1 328 ? -48.058 -34.337 60.457 1.00 37.53 328 ASP A N 1
ATOM 2557 C CA . ASP A 1 328 ? -47.649 -35.271 61.518 1.00 37.53 328 ASP A CA 1
ATOM 2558 C C . ASP A 1 328 ? -46.722 -36.309 60.864 1.00 37.53 328 ASP A C 1
ATOM 2560 O O . ASP A 1 328 ? -47.031 -36.711 59.714 1.00 37.53 328 ASP A O 1
#

Secondary structure (DSSP, 8-state):
-HHHHHHHHHHHHHHHHHS---TT------SSPPP--GGGG---TTT-SS--HHHHHHHHHHHHTTS-SSS---S--SS-HHHHHHHHHHH---GGGTTHHHHSS-------HHHHHHHHHHHHHHHHHHSBP-STT-TT-BHHHHHHHHHHHHHHHHHHHHHHHHHHHHHTPPPTT--HHHHHHHHHHHHHHHHHHHHHHHHHHHHHHHHHHHHS-HHHHHHHHHHH-TTHHHHHHHHHHHHHHHTEEEPTTSS-EEE----SSTTHHHHHHHHHHHHHHHS-SPPHHHHHHHHHHHHHHHHHHHHHHHHHHTT-------------

Foldseek 3Di:
DVVVVVVVVVVVVVVCVVDDDPPPDDDDDDPVDDDDDLVQQADDVVVDVAGDLSNQVVVLVVVQQRDDPDPDDDHRPVDGPLVVVVVVLVPDDPPLNVCVVVPPPDPDDPPDPVSVVLSVLLVVLVCQQQPAQPDPPSVRDGLVVLLVVLVVQLVVLVVVVVVVLVVLLVVLDADDPDDPVSVVVSVVSSVVVCVVPVVVSVVSSVVSVVCSVPRSVNVSNVVSCVSNCSCPVVCVSVVVVVVQVVQWRQHPVNPDIGGGDCDPVSNVSVVVVVVVVVCCVVCVDDDPVRVVVVVVVVVVVVVVVVVQVVCVVVVNDDDDPPPPPDDD

Radius of gyration: 37.73 Å; chains: 1; bounding box: 105×56×102 Å